Protein AF-A0A4V6KLM9-F1 (afdb_monomer_lite)

pLDDT: mean 87.57, std 12.88, range [32.41, 98.12]

Radius of gyration: 19.6 Å; chains: 1; bounding box: 59×42×53 Å

Secondary structure (DSSP, 8-state):
-----STT-SSTTTTT------SSSTHHHHGGGTS--TTS------SS-EEEEE-----SEEEEEEPTTS-EEEEE---BTTB------GGGGGHHHHTTSSSEEEEE-SSSSHHHHHHHSTTHHHHHHHHHHHT-SSTTSHHHHHHHHHHTS--SSS-HHHHHHHHHHHHHHHTSTTT-HHHHHHHHHHHHHH--TTPPPPHHHHHHHHHHTTPPPP---

Organism: Serratia fonticola (NCBI:txid47917)

Foldseek 3Di:
DPPPPPPQQPDCVSLVHDDDDPVDQVCVPVCCQADPFPVDDNDDHDVAAAEAEEEQAADQADDWDQDPVRDTDGHGDQFWPVDADRHDRPNVVRQVRQVVGPHYHYFYQDHHGQQLSQQLPAQSLLVLLVLCLVVQQDPPDPVSVVSPVSNPDRCRPPPGVVSSVSSVVSVVSCVDPRNHVVNSVVSSVVVCVVPVDPRDDDPRVVVRSCRNSVHDPPPPD

Structure (mmCIF, N/CA/C/O backbone):
data_AF-A0A4V6KLM9-F1
#
_entry.id   AF-A0A4V6KLM9-F1
#
loop_
_atom_site.group_PDB
_atom_site.id
_atom_site.type_symbol
_atom_site.label_atom_id
_atom_site.label_alt_id
_atom_site.label_comp_id
_atom_site.label_asym_id
_atom_site.label_entity_id
_atom_site.label_seq_id
_atom_site.pdbx_PDB_ins_code
_atom_site.Cartn_x
_atom_site.Cartn_y
_atom_site.Cartn_z
_atom_site.occupancy
_atom_site.B_iso_or_equiv
_atom_site.auth_seq_id
_atom_site.auth_comp_id
_atom_site.auth_asym_id
_atom_site.auth_atom_id
_atom_site.pdbx_PDB_model_num
ATOM 1 N N . MET A 1 1 ? -7.201 -15.513 1.894 1.00 34.00 1 MET A N 1
ATOM 2 C CA . MET A 1 1 ? -8.494 -15.348 1.194 1.00 34.00 1 MET A CA 1
ATOM 3 C C . MET A 1 1 ? -9.587 -15.205 2.235 1.00 34.00 1 MET A C 1
ATOM 5 O O . MET A 1 1 ? -9.727 -16.112 3.046 1.00 34.00 1 MET A O 1
ATOM 9 N N . LEU A 1 2 ? -10.335 -14.099 2.233 1.00 38.47 2 LEU A N 1
ATOM 10 C CA . LEU A 1 2 ? -11.632 -14.063 2.913 1.00 38.47 2 LEU A CA 1
ATOM 11 C C . LEU A 1 2 ? -12.527 -15.071 2.179 1.00 38.47 2 LEU A C 1
ATOM 13 O O . LEU A 1 2 ? -12.789 -14.903 0.990 1.00 38.47 2 LEU A O 1
ATOM 17 N N . GLN A 1 3 ? -12.880 -16.178 2.833 1.00 41.91 3 GLN A N 1
ATOM 18 C CA . GLN A 1 3 ? -13.841 -17.135 2.282 1.00 41.91 3 GLN A CA 1
ATOM 19 C C . GLN A 1 3 ? -15.163 -16.416 2.000 1.00 41.91 3 GLN A C 1
ATOM 21 O O . GLN A 1 3 ? -15.560 -15.556 2.782 1.00 41.91 3 GLN A O 1
ATOM 26 N N . ALA A 1 4 ? -15.840 -16.794 0.910 1.00 42.00 4 ALA A N 1
ATOM 27 C CA . ALA A 1 4 ? -17.175 -16.302 0.582 1.00 42.00 4 ALA A CA 1
ATOM 28 C C . ALA A 1 4 ? -18.114 -16.567 1.769 1.00 42.00 4 ALA A C 1
ATOM 30 O O . ALA A 1 4 ? -18.514 -17.707 2.025 1.00 42.00 4 ALA A O 1
ATOM 31 N N . CYS A 1 5 ? -18.427 -15.521 2.529 1.00 40.66 5 CYS A N 1
ATOM 32 C CA . CYS A 1 5 ? -19.122 -15.603 3.810 1.00 40.66 5 CYS A CA 1
ATOM 33 C C . CYS A 1 5 ? -20.644 -15.598 3.604 1.00 40.66 5 CYS A C 1
ATOM 35 O O . CYS A 1 5 ? -21.383 -14.956 4.343 1.00 40.66 5 CYS A O 1
ATOM 37 N N . GLY A 1 6 ? -21.145 -16.344 2.615 1.00 46.78 6 GLY A N 1
ATOM 38 C CA . GLY A 1 6 ? -22.566 -16.373 2.262 1.00 46.78 6 GLY A CA 1
ATOM 39 C C . GLY A 1 6 ? -23.081 -15.058 1.654 1.00 46.78 6 GLY A C 1
ATOM 40 O O . GLY A 1 6 ? -22.428 -14.022 1.692 1.00 46.78 6 GLY A O 1
ATOM 41 N N . LYS A 1 7 ? -24.289 -15.093 1.070 1.00 50.28 7 LYS A N 1
ATOM 42 C CA . LYS A 1 7 ? -24.882 -13.920 0.399 1.00 50.28 7 LYS A CA 1
ATOM 43 C C . LYS A 1 7 ? -24.956 -12.714 1.349 1.00 50.28 7 LYS A C 1
ATOM 45 O O . LYS A 1 7 ? -25.672 -12.784 2.347 1.00 50.28 7 LYS A O 1
ATOM 50 N N . GLY A 1 8 ? -24.295 -11.615 0.980 1.00 56.12 8 GLY A N 1
ATOM 51 C CA . GLY A 1 8 ? -24.349 -10.333 1.693 1.00 56.12 8 GLY A CA 1
ATOM 52 C C . GLY A 1 8 ? -23.297 -10.160 2.792 1.00 56.12 8 GLY A C 1
ATOM 53 O O . GLY A 1 8 ? -23.600 -9.535 3.806 1.00 56.12 8 GLY A O 1
ATOM 54 N N . ARG A 1 9 ? -22.105 -10.756 2.640 1.00 67.12 9 ARG A N 1
ATOM 55 C CA . ARG A 1 9 ? -20.919 -10.553 3.501 1.00 67.12 9 ARG A CA 1
ATOM 56 C C . ARG A 1 9 ? -19.605 -10.641 2.715 1.00 67.12 9 ARG A C 1
ATOM 58 O O . ARG A 1 9 ? -18.572 -11.012 3.265 1.00 67.12 9 ARG A O 1
ATOM 65 N N . ASP A 1 10 ? -19.643 -10.324 1.427 1.00 76.69 10 ASP A N 1
ATOM 66 C CA . ASP A 1 10 ? -18.495 -10.531 0.536 1.00 76.69 10 ASP A CA 1
ATOM 67 C C . ASP A 1 10 ? -17.810 -9.205 0.155 1.00 76.69 10 ASP A C 1
ATOM 69 O O . ASP A 1 10 ? -16.768 -9.203 -0.499 1.00 76.69 10 ASP A O 1
ATOM 73 N N . SER A 1 11 ? -18.373 -8.064 0.570 1.00 86.81 11 SER A N 1
ATOM 74 C CA . SER A 1 11 ? -17.899 -6.724 0.209 1.00 86.81 11 SER A CA 1
ATOM 75 C C . SER A 1 11 ? -17.973 -5.731 1.370 1.00 86.81 11 SER A C 1
ATOM 77 O O . SER A 1 11 ? -18.735 -5.921 2.312 1.00 86.81 11 SER A O 1
ATOM 79 N N . LEU A 1 12 ? -17.220 -4.627 1.293 1.00 91.38 12 LEU A N 1
ATOM 80 C CA . LEU A 1 12 ? -17.315 -3.538 2.279 1.00 91.38 12 LEU A CA 1
ATOM 81 C C . LEU A 1 12 ? -18.733 -2.945 2.356 1.00 91.38 12 LEU A C 1
ATOM 83 O O . LEU A 1 12 ? -19.189 -2.602 3.447 1.00 91.38 12 LEU A O 1
ATOM 87 N N . ASP A 1 13 ? -19.440 -2.889 1.225 1.00 90.56 13 ASP A N 1
ATOM 88 C CA . ASP A 1 13 ? -20.807 -2.366 1.133 1.00 90.56 13 ASP A CA 1
ATOM 89 C C . ASP A 1 13 ? -21.795 -3.212 1.944 1.00 90.56 13 ASP A C 1
ATOM 91 O O . ASP A 1 13 ? -22.645 -2.666 2.650 1.00 90.56 13 ASP A O 1
ATOM 95 N N . ASP A 1 14 ? -21.637 -4.539 1.921 1.00 89.94 14 ASP A N 1
ATOM 96 C CA . ASP A 1 14 ? -22.446 -5.462 2.723 1.00 89.94 14 ASP A CA 1
ATOM 97 C C . ASP A 1 14 ? -22.284 -5.223 4.234 1.00 89.94 14 ASP A C 1
ATOM 99 O O . ASP A 1 14 ? -23.225 -5.397 5.012 1.00 89.94 14 ASP A O 1
ATOM 103 N N . TYR A 1 15 ? -21.090 -4.792 4.652 1.00 90.44 15 TYR A N 1
ATOM 104 C CA . TYR A 1 15 ? -20.780 -4.434 6.037 1.00 90.44 15 TYR A CA 1
ATOM 105 C C . TYR A 1 15 ? -21.086 -2.966 6.369 1.00 90.44 15 TYR A C 1
ATOM 107 O O . TYR A 1 15 ? -20.891 -2.548 7.513 1.00 90.44 15 TYR A O 1
ATOM 115 N N . GLY A 1 16 ? -21.567 -2.172 5.405 1.00 92.19 16 GLY A N 1
ATOM 116 C CA . GLY A 1 16 ? -21.803 -0.739 5.585 1.00 92.19 16 GLY A CA 1
ATOM 117 C C . GLY A 1 16 ? -20.521 0.053 5.856 1.00 92.19 16 GLY A C 1
ATOM 118 O O . GLY A 1 16 ? -20.5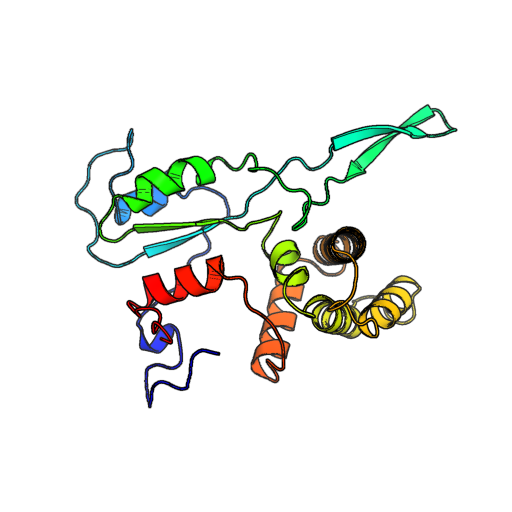55 1.062 6.562 1.00 92.19 16 GLY A O 1
ATOM 119 N N . VAL A 1 17 ? -19.383 -0.412 5.334 1.00 94.69 17 VAL A N 1
ATOM 120 C CA . VAL A 1 17 ? -18.072 0.218 5.512 1.00 94.69 17 VAL A CA 1
ATOM 121 C C . VAL A 1 17 ? -17.779 1.139 4.333 1.00 94.69 17 VAL A C 1
ATOM 123 O O . VAL A 1 17 ? -17.840 0.737 3.177 1.00 94.69 17 VAL A O 1
ATOM 126 N N . SER A 1 18 ? -17.415 2.386 4.627 1.00 95.06 18 SER A N 1
ATOM 127 C CA . SER A 1 18 ? -16.972 3.362 3.626 1.00 95.06 18 SER A CA 1
ATOM 128 C C . SER A 1 18 ? -15.475 3.622 3.744 1.00 95.06 18 SER A C 1
ATOM 130 O O . SER A 1 18 ? -14.946 3.755 4.847 1.00 95.06 18 SER A O 1
ATOM 132 N N . VAL A 1 19 ? -14.799 3.748 2.602 1.00 94.88 19 VAL A N 1
ATOM 133 C CA . VAL A 1 19 ? -13.386 4.141 2.536 1.00 94.88 19 VAL A CA 1
ATOM 134 C C . VAL A 1 19 ? -13.297 5.652 2.341 1.00 94.88 19 VAL A C 1
ATOM 136 O O . VAL A 1 19 ? -13.890 6.200 1.414 1.00 94.88 19 VAL A O 1
ATOM 139 N N . ILE A 1 20 ? -12.551 6.331 3.214 1.00 93.62 20 ILE A N 1
ATOM 140 C CA . ILE A 1 20 ? -12.382 7.788 3.184 1.00 93.62 20 ILE A CA 1
ATOM 141 C C . ILE A 1 20 ? -10.898 8.103 3.026 1.00 93.62 20 ILE A C 1
ATOM 143 O O . ILE A 1 20 ? -10.088 7.771 3.889 1.00 93.62 20 ILE A O 1
ATOM 147 N N . ASN A 1 21 ? -10.546 8.785 1.937 1.00 91.38 21 ASN A N 1
ATOM 148 C CA . ASN A 1 21 ? -9.209 9.338 1.765 1.00 91.38 21 ASN A CA 1
ATOM 149 C C . ASN A 1 21 ? -9.112 10.696 2.481 1.00 91.38 21 ASN A C 1
ATOM 151 O O . ASN A 1 21 ? -9.832 11.635 2.141 1.00 91.38 21 ASN A O 1
ATOM 155 N N . LEU A 1 22 ? -8.205 10.807 3.454 1.00 90.12 22 LEU A N 1
ATOM 156 C CA . LEU A 1 22 ? -7.974 12.033 4.227 1.00 90.12 22 LEU A CA 1
ATOM 157 C C . LEU A 1 22 ? -7.040 13.040 3.530 1.00 90.12 22 LEU A C 1
ATOM 159 O O . LEU A 1 22 ? -6.782 14.104 4.089 1.00 90.12 22 LEU A O 1
ATOM 163 N N . ASN A 1 23 ? -6.529 12.720 2.333 1.00 82.50 23 ASN A N 1
ATOM 164 C CA . ASN A 1 23 ? -5.579 13.539 1.571 1.00 82.50 23 ASN A CA 1
ATOM 165 C C . ASN A 1 23 ? -4.366 13.992 2.410 1.00 82.50 23 ASN A C 1
ATOM 167 O O . ASN A 1 23 ? -3.919 15.136 2.318 1.00 82.50 23 ASN A O 1
ATOM 171 N N . GLY A 1 24 ? -3.844 13.100 3.258 1.00 81.50 24 GLY A N 1
ATOM 172 C CA . GLY A 1 24 ? -2.694 13.366 4.118 1.00 81.50 24 GLY A CA 1
ATOM 173 C C . GLY A 1 24 ? -2.762 12.631 5.455 1.00 81.50 24 GLY A C 1
ATOM 174 O O . GLY A 1 24 ? -3.513 11.676 5.630 1.00 81.50 24 GLY A O 1
ATOM 175 N N . ILE A 1 25 ? -1.978 13.114 6.419 1.00 74.50 25 ILE A N 1
ATOM 176 C CA . ILE A 1 25 ? -1.745 12.466 7.722 1.00 74.50 25 ILE A CA 1
ATOM 177 C C . ILE A 1 25 ? -2.614 13.032 8.861 1.00 74.50 25 ILE A C 1
ATOM 179 O O . ILE A 1 25 ? -2.262 12.927 10.036 1.00 74.50 25 ILE A O 1
ATOM 183 N N . TYR A 1 26 ? -3.759 13.645 8.548 1.00 83.62 26 TYR A N 1
ATOM 184 C CA . TYR A 1 26 ? -4.618 14.343 9.521 1.00 83.62 26 TYR A CA 1
ATOM 185 C C . TYR A 1 26 ? -5.452 13.411 10.428 1.00 83.62 26 TYR A C 1
ATOM 187 O O . TYR A 1 26 ? -6.549 13.766 10.868 1.00 83.62 26 TYR A O 1
ATOM 195 N N . PHE A 1 27 ? -4.917 12.236 10.772 1.00 86.94 27 PHE A N 1
ATOM 196 C CA . PHE A 1 27 ? -5.556 11.258 11.658 1.00 86.94 27 PHE A CA 1
ATOM 197 C C . PHE A 1 27 ? -5.862 11.828 13.040 1.00 86.94 27 PHE A C 1
ATOM 199 O O . PHE A 1 27 ? -6.902 11.505 13.604 1.00 86.94 27 PHE A O 1
ATOM 206 N N . ASN A 1 28 ? -5.019 12.729 13.558 1.00 85.31 28 ASN A N 1
ATOM 207 C CA . ASN A 1 28 ? -5.244 13.348 14.865 1.00 85.31 28 ASN A CA 1
ATOM 208 C C . ASN A 1 28 ? -6.593 14.081 14.941 1.00 85.31 28 ASN A C 1
ATOM 210 O O . ASN A 1 28 ? -7.241 14.066 15.978 1.00 85.31 28 ASN A O 1
ATOM 214 N N . HIS A 1 29 ? -7.035 14.709 13.849 1.00 87.25 29 HIS A N 1
ATOM 215 C CA . HIS A 1 29 ? -8.294 15.454 13.833 1.00 87.25 29 HIS A CA 1
ATOM 216 C C . HIS A 1 29 ? -9.476 14.560 13.476 1.00 87.25 29 HIS A C 1
ATOM 218 O O . HIS A 1 29 ? -10.508 14.614 14.137 1.00 87.25 29 HIS A O 1
ATOM 224 N N . PHE A 1 30 ? -9.327 13.715 12.455 1.00 90.12 30 PHE A N 1
ATOM 225 C CA . PHE A 1 30 ? -10.426 12.873 11.992 1.00 90.12 30 PHE A CA 1
ATOM 226 C C . PHE A 1 30 ? -10.807 11.799 13.019 1.00 90.12 30 PHE A C 1
ATOM 228 O O . PHE A 1 30 ? -11.987 11.583 13.292 1.00 90.12 30 PHE A O 1
ATOM 235 N N . MET A 1 31 ? -9.814 11.169 13.654 1.00 90.00 31 MET A N 1
ATOM 236 C CA . MET A 1 31 ? -10.060 10.081 14.603 1.00 90.00 31 MET A CA 1
ATOM 237 C C . MET A 1 31 ? -10.713 10.562 15.904 1.00 90.00 31 MET A C 1
ATOM 239 O O . MET A 1 31 ? -11.325 9.743 16.585 1.00 90.00 31 MET A O 1
ATOM 243 N N . GLN A 1 32 ? -10.687 11.870 16.210 1.00 89.25 32 GLN A N 1
ATOM 244 C CA . GLN A 1 32 ? -11.398 12.445 17.365 1.00 89.25 32 GLN A CA 1
ATOM 245 C C . GLN A 1 32 ? -12.914 12.209 17.320 1.00 89.25 32 GLN A C 1
ATOM 247 O O . GLN A 1 32 ? -13.573 12.138 18.357 1.00 89.25 32 GLN A O 1
ATOM 252 N N . LEU A 1 33 ? -13.470 12.009 16.121 1.00 89.06 33 LEU A N 1
ATOM 253 C CA . LEU A 1 33 ? -14.873 11.637 15.958 1.00 89.06 33 LEU A CA 1
ATOM 254 C C . LEU A 1 33 ? -15.178 10.251 16.539 1.00 89.06 33 LEU A C 1
ATOM 256 O O . LEU A 1 33 ? -16.292 10.031 16.993 1.00 89.06 33 LEU A O 1
ATOM 260 N N . PHE A 1 34 ? -14.209 9.333 16.562 1.00 90.62 34 PHE A N 1
ATOM 261 C CA . PHE A 1 34 ? -14.399 7.922 16.931 1.00 90.62 34 PHE A CA 1
ATOM 262 C C . PHE A 1 34 ? -13.671 7.525 18.220 1.00 90.62 34 PHE A C 1
ATOM 264 O O . PHE A 1 34 ? -13.983 6.496 18.820 1.00 90.62 34 PHE A O 1
ATOM 271 N N . CYS A 1 35 ? -12.707 8.328 18.665 1.00 87.62 35 CYS A N 1
ATOM 272 C CA . CYS A 1 35 ? -11.955 8.097 19.891 1.00 87.62 35 CYS A CA 1
ATOM 273 C C . CYS A 1 35 ? -11.386 9.395 20.461 1.00 87.62 35 CYS A C 1
ATOM 275 O O . CYS A 1 35 ? -11.059 10.313 19.721 1.00 87.62 35 CYS A O 1
ATOM 277 N N . ASN A 1 36 ? -11.196 9.462 21.774 1.00 83.94 36 ASN A N 1
ATOM 278 C CA . ASN A 1 36 ? -10.490 10.584 22.380 1.00 83.94 36 ASN A CA 1
ATOM 279 C C . ASN A 1 36 ? -8.978 10.344 22.309 1.00 83.94 36 ASN A C 1
ATOM 281 O O . ASN A 1 36 ? -8.458 9.434 22.951 1.00 83.94 36 ASN A O 1
ATOM 285 N N . VAL A 1 37 ? -8.277 11.164 21.529 1.00 77.69 37 VAL A N 1
ATOM 286 C CA . VAL A 1 37 ? -6.812 11.137 21.435 1.00 77.69 37 VAL A CA 1
ATOM 287 C C . VAL A 1 37 ? -6.219 11.968 22.577 1.00 77.69 37 VAL A C 1
ATOM 289 O O . VAL A 1 37 ? -6.719 13.053 22.888 1.00 77.69 37 VAL A O 1
ATOM 292 N N . GLU A 1 38 ? -5.164 11.468 23.224 1.00 69.00 38 GLU A N 1
ATOM 293 C CA . GLU A 1 38 ? -4.483 12.177 24.313 1.00 69.00 38 GLU A CA 1
ATOM 294 C C . GLU A 1 38 ? -3.936 13.536 23.833 1.00 69.00 38 GLU A C 1
ATOM 296 O O . GLU A 1 38 ? -3.326 13.639 22.769 1.00 69.00 38 GLU A O 1
ATOM 301 N N . GLY A 1 39 ? -4.205 14.604 24.593 1.00 65.56 39 GLY A N 1
ATOM 302 C CA . GLY A 1 39 ? -3.901 15.987 24.193 1.00 65.56 39 GLY A CA 1
ATOM 303 C C . GLY A 1 39 ? -4.924 16.634 23.242 1.00 65.56 39 GLY A C 1
ATOM 304 O O . GLY A 1 39 ? -4.787 17.814 22.923 1.00 65.56 39 GLY A O 1
ATOM 305 N N . GLY A 1 40 ? -5.954 15.896 22.811 1.00 64.88 40 GLY A N 1
ATOM 306 C CA . GLY A 1 40 ? -7.091 16.397 22.032 1.00 64.88 40 GLY A CA 1
ATOM 307 C C . GLY A 1 40 ? -8.278 16.857 22.888 1.00 64.88 40 GLY A C 1
ATOM 308 O O . GLY A 1 40 ? -8.300 16.695 24.112 1.00 64.88 40 GLY A O 1
ATOM 309 N N . GLN A 1 41 ? -9.296 17.433 22.237 1.00 67.25 41 GLN A N 1
ATOM 310 C CA . GLN A 1 41 ? -10.554 17.780 22.904 1.00 67.25 41 GLN A CA 1
ATOM 311 C C . GLN A 1 41 ? -11.325 16.497 23.237 1.00 67.25 41 GLN A C 1
ATOM 313 O O . GLN A 1 41 ? -11.573 15.672 22.363 1.00 67.25 41 GLN A O 1
ATOM 318 N N . GLN A 1 42 ? -11.702 16.328 24.505 1.00 72.81 42 GLN A N 1
ATOM 319 C CA . GLN A 1 42 ? -12.535 15.204 24.931 1.00 72.81 42 GLN A CA 1
ATOM 320 C C . GLN A 1 42 ? -13.959 15.420 24.413 1.00 72.81 42 GLN A C 1
ATOM 322 O O . GLN A 1 42 ? -14.590 16.429 24.732 1.00 72.81 42 GLN A O 1
ATOM 327 N N . GLY A 1 43 ? -14.449 14.482 23.605 1.00 75.50 43 GLY A N 1
ATOM 328 C CA . GLY A 1 43 ? -15.755 14.563 22.964 1.00 75.50 43 GLY A CA 1
ATOM 329 C C . GLY A 1 43 ? -16.611 13.326 23.207 1.00 75.50 43 GLY A C 1
ATOM 330 O O . GLY A 1 43 ? -16.149 12.299 23.705 1.00 75.50 43 GLY A O 1
ATOM 331 N N . THR A 1 44 ? -17.888 13.428 22.832 1.00 82.38 44 THR A N 1
ATOM 332 C CA . THR A 1 44 ? -18.723 12.236 22.643 1.00 82.38 44 THR A CA 1
ATOM 333 C C . THR A 1 44 ? -18.311 11.595 21.326 1.00 82.38 44 THR A C 1
ATOM 335 O O . THR A 1 44 ? -18.456 12.217 20.275 1.00 82.38 44 THR A O 1
ATOM 338 N N . ASN A 1 45 ? -17.771 10.380 21.381 1.00 87.88 45 ASN A N 1
ATOM 339 C CA . ASN A 1 45 ? -17.339 9.672 20.183 1.00 87.88 45 ASN A CA 1
ATOM 340 C C . ASN A 1 45 ? -18.522 8.958 19.513 1.00 87.88 45 ASN A C 1
ATOM 342 O O . ASN A 1 45 ? -19.425 8.451 20.181 1.00 87.88 45 ASN A O 1
ATOM 346 N N . ILE A 1 46 ? -18.496 8.896 18.186 1.00 89.12 46 ILE A N 1
ATOM 347 C CA . ILE A 1 46 ? -19.408 8.095 17.378 1.00 89.12 46 ILE A CA 1
ATOM 348 C C . ILE A 1 46 ? -19.105 6.618 17.674 1.00 89.12 46 ILE A C 1
ATOM 350 O O . ILE A 1 46 ? -17.968 6.186 17.469 1.00 89.12 46 ILE A O 1
ATOM 354 N N . PRO A 1 47 ? -20.090 5.819 18.123 1.00 89.94 47 PRO A N 1
ATOM 355 C CA . PRO A 1 47 ? -19.873 4.433 18.532 1.00 89.94 47 PRO A CA 1
ATOM 356 C C . PRO A 1 47 ? -19.816 3.473 17.329 1.00 89.94 47 PRO A C 1
ATOM 358 O O . PRO A 1 47 ? -20.476 2.436 17.304 1.00 89.94 47 PRO A O 1
ATOM 361 N N . VAL A 1 48 ? -19.051 3.836 16.299 1.00 91.88 48 VAL A N 1
ATOM 362 C CA . VAL A 1 48 ? -18.881 3.083 15.050 1.00 91.88 48 VAL A CA 1
ATOM 363 C C . VAL A 1 48 ? -17.401 2.797 14.856 1.00 91.88 48 VAL A C 1
ATOM 365 O O . VAL A 1 48 ? -16.562 3.664 15.093 1.00 91.88 48 VAL A O 1
ATOM 368 N N . ARG A 1 49 ? -17.070 1.572 14.438 1.00 94.38 49 ARG A N 1
ATOM 369 C CA . ARG A 1 49 ? -15.677 1.177 14.229 1.00 94.38 49 ARG A CA 1
ATOM 370 C C . ARG A 1 49 ? -15.049 1.974 13.093 1.00 94.38 49 ARG A C 1
ATOM 372 O O . ARG A 1 49 ? -15.617 2.074 12.013 1.00 94.38 49 ARG A O 1
ATOM 379 N N . CYS A 1 50 ? -13.852 2.486 13.344 1.00 95.31 50 CYS A N 1
ATOM 380 C CA . CYS A 1 50 ? -13.045 3.200 12.369 1.00 95.31 50 CYS A CA 1
ATOM 381 C C . CYS A 1 50 ? -11.622 2.642 12.403 1.00 95.31 50 CYS A C 1
ATOM 383 O O . CYS A 1 50 ? -10.966 2.675 13.446 1.00 95.31 50 CYS A O 1
ATOM 385 N N . ALA A 1 51 ? -11.154 2.127 11.267 1.00 95.81 51 ALA A N 1
ATOM 386 C CA . ALA A 1 51 ? -9.756 1.779 11.057 1.00 95.81 51 ALA A CA 1
ATOM 387 C C . ALA A 1 51 ? -9.090 2.860 10.197 1.00 95.81 51 ALA A C 1
ATOM 389 O O . ALA A 1 51 ? -9.613 3.230 9.149 1.00 95.81 51 ALA A O 1
ATOM 390 N N . GLY A 1 52 ? -7.941 3.364 10.638 1.00 95.44 52 GLY A N 1
ATOM 391 C CA . GLY A 1 52 ? -7.045 4.178 9.827 1.00 95.44 52 GLY A CA 1
ATOM 392 C C . GLY A 1 52 ? -5.920 3.324 9.251 1.00 95.44 52 GLY A C 1
ATOM 393 O O . GLY A 1 52 ? -5.438 2.414 9.923 1.00 95.44 52 GLY A O 1
ATOM 394 N N . LEU A 1 53 ? -5.484 3.653 8.038 1.00 95.56 53 LEU A N 1
ATOM 395 C CA . LEU A 1 53 ? -4.306 3.085 7.386 1.00 95.56 53 LEU A CA 1
ATOM 396 C C . LEU A 1 53 ? -3.329 4.213 7.076 1.00 95.56 53 LEU A C 1
ATOM 398 O O . LEU A 1 53 ? -3.726 5.232 6.514 1.00 95.56 53 LEU A O 1
ATOM 402 N N . THR A 1 54 ? -2.064 4.047 7.442 1.00 94.06 54 THR A N 1
ATOM 403 C CA . THR A 1 54 ? -1.023 5.042 7.182 1.00 94.06 54 THR A CA 1
ATOM 404 C C . THR A 1 54 ? 0.289 4.380 6.777 1.00 94.06 54 THR A C 1
ATOM 406 O O . THR A 1 54 ? 0.484 3.189 7.000 1.00 94.06 54 THR A O 1
ATOM 409 N N . ASP A 1 55 ? 1.185 5.138 6.161 1.00 92.75 55 ASP A N 1
ATOM 410 C CA . ASP A 1 55 ? 2.494 4.647 5.738 1.00 92.75 55 ASP A CA 1
ATOM 411 C C . ASP A 1 55 ? 3.506 4.700 6.896 1.00 92.75 55 ASP A C 1
ATOM 413 O O . ASP A 1 55 ? 3.339 5.472 7.846 1.00 92.75 55 ASP A O 1
ATOM 417 N N . ASN A 1 56 ? 4.580 3.908 6.824 1.00 90.56 56 ASN A N 1
ATOM 418 C CA . ASN A 1 56 ? 5.695 4.034 7.770 1.00 90.56 56 ASN A CA 1
ATOM 419 C C . ASN A 1 56 ? 6.467 5.344 7.512 1.00 90.56 56 ASN A C 1
ATOM 421 O O . ASN A 1 56 ? 6.854 6.043 8.445 1.00 90.56 56 ASN A O 1
ATOM 425 N N . ASP A 1 57 ? 6.666 5.694 6.235 1.00 87.31 57 ASP A N 1
ATOM 426 C CA . ASP A 1 57 ? 7.483 6.823 5.766 1.00 87.31 57 ASP A CA 1
ATOM 427 C C . ASP A 1 57 ? 8.833 6.960 6.500 1.00 87.31 57 ASP A C 1
ATOM 429 O O . ASP A 1 57 ? 9.099 7.942 7.213 1.00 87.31 57 ASP A O 1
ATOM 433 N N . PRO A 1 58 ? 9.747 5.989 6.331 1.00 88.38 58 PRO A N 1
ATOM 434 C CA . PRO A 1 58 ? 11.114 6.146 6.794 1.00 88.38 58 PRO A CA 1
ATOM 435 C C . PRO A 1 58 ? 11.867 7.192 5.951 1.00 88.38 58 PRO A C 1
ATOM 437 O O . PRO A 1 58 ? 11.394 7.606 4.885 1.00 88.38 58 PRO A O 1
ATOM 440 N N . PRO A 1 59 ? 13.077 7.608 6.375 1.00 85.56 59 PRO A N 1
ATOM 441 C CA . PRO A 1 59 ? 13.921 8.513 5.600 1.00 85.56 59 PRO A CA 1
ATOM 442 C C . PRO A 1 59 ? 14.038 8.105 4.125 1.00 85.56 59 PRO A C 1
ATOM 444 O O . PRO A 1 59 ? 14.107 6.924 3.786 1.00 85.56 59 PRO A O 1
ATOM 447 N N . LYS A 1 60 ? 14.082 9.089 3.218 1.00 84.81 60 LYS A N 1
ATOM 448 C CA . LYS A 1 60 ? 14.217 8.816 1.776 1.00 84.81 60 LYS A CA 1
ATOM 449 C C . LYS A 1 60 ? 15.588 8.233 1.417 1.00 84.81 60 LYS A C 1
ATOM 451 O O . LYS A 1 60 ? 15.681 7.453 0.473 1.00 84.81 60 LYS A O 1
ATOM 456 N N . ALA A 1 61 ? 16.623 8.597 2.169 1.00 84.31 61 ALA A N 1
ATOM 457 C CA . ALA A 1 61 ? 18.004 8.196 1.945 1.00 84.31 61 ALA A CA 1
ATOM 458 C C . ALA A 1 61 ? 18.735 7.980 3.274 1.00 84.31 61 ALA A C 1
ATOM 460 O O . ALA A 1 61 ? 18.388 8.616 4.270 1.00 84.31 61 ALA A O 1
ATOM 461 N N . ILE A 1 62 ? 19.741 7.104 3.261 1.00 79.62 62 ILE A N 1
ATOM 462 C CA . ILE A 1 62 ? 20.600 6.806 4.421 1.00 79.62 62 ILE A CA 1
ATOM 463 C C . ILE A 1 62 ? 21.914 7.583 4.396 1.00 79.62 62 ILE A C 1
ATOM 465 O O . ILE A 1 62 ? 22.394 7.992 5.446 1.00 79.62 62 ILE A O 1
ATOM 469 N N . GLU A 1 63 ? 22.468 7.843 3.210 1.00 78.38 63 GLU A N 1
ATOM 470 C CA . GLU A 1 63 ? 23.762 8.509 3.045 1.00 78.38 63 GLU A CA 1
ATOM 471 C C . GLU A 1 63 ? 23.802 9.329 1.751 1.00 78.38 63 GLU A C 1
ATOM 473 O O . GLU A 1 63 ? 23.006 9.118 0.830 1.00 78.38 63 GLU A O 1
ATOM 478 N N . LYS A 1 64 ? 24.752 10.265 1.669 1.00 77.94 64 LYS A N 1
ATOM 479 C CA . LYS A 1 64 ? 25.118 10.948 0.428 1.00 77.94 64 LYS A CA 1
ATOM 480 C C . LYS A 1 64 ? 26.533 10.536 0.049 1.00 77.94 64 LYS A C 1
ATOM 482 O O . LYS A 1 64 ? 27.471 10.830 0.783 1.00 77.94 64 LYS A O 1
ATOM 487 N N . ILE A 1 65 ? 26.675 9.885 -1.095 1.00 78.06 65 ILE A N 1
ATOM 488 C CA . ILE A 1 65 ? 27.977 9.563 -1.676 1.00 78.06 65 ILE A CA 1
ATOM 489 C C . ILE A 1 65 ? 28.350 10.645 -2.685 1.00 78.06 65 ILE A C 1
ATOM 491 O O . ILE A 1 65 ? 27.484 11.169 -3.380 1.00 78.06 65 ILE A O 1
ATOM 495 N N . VAL A 1 66 ? 29.627 11.003 -2.761 1.00 75.75 66 VAL A N 1
ATOM 496 C CA . VAL A 1 66 ? 30.136 11.892 -3.810 1.00 75.75 66 VAL A CA 1
ATOM 497 C C . VAL A 1 66 ? 30.574 11.006 -4.970 1.00 75.75 66 VAL A C 1
ATOM 499 O O . VAL A 1 66 ? 31.380 10.099 -4.769 1.00 75.75 66 VAL A O 1
ATOM 502 N N . ASP A 1 67 ? 30.002 11.212 -6.155 1.00 74.06 67 ASP A N 1
ATOM 503 C CA . ASP A 1 67 ? 30.419 10.477 -7.347 1.00 74.06 67 ASP A CA 1
ATOM 504 C C . ASP A 1 67 ? 31.819 10.907 -7.823 1.00 74.06 67 ASP A C 1
ATOM 506 O O . ASP A 1 67 ? 32.399 11.881 -7.339 1.00 74.06 67 ASP A O 1
ATOM 510 N N . GLU A 1 68 ? 32.377 10.178 -8.791 1.00 73.06 68 GLU A N 1
ATOM 511 C CA . GLU A 1 68 ? 33.709 10.446 -9.359 1.00 73.06 68 GLU A CA 1
ATOM 512 C C . GLU A 1 68 ? 33.845 11.860 -9.965 1.00 73.06 68 GLU A C 1
ATOM 514 O O . GLU A 1 68 ? 34.955 12.325 -10.218 1.00 73.06 68 GLU A O 1
ATOM 519 N N . VAL A 1 69 ? 32.724 12.563 -10.171 1.00 76.38 69 VAL A N 1
ATOM 520 C CA . VAL A 1 69 ? 32.629 13.905 -10.760 1.00 76.38 69 VAL A CA 1
ATOM 521 C C . VAL A 1 69 ? 32.351 14.976 -9.687 1.00 76.38 69 VAL A C 1
ATOM 523 O O . VAL A 1 69 ? 32.163 16.151 -10.004 1.00 76.38 69 VAL A O 1
ATOM 526 N N . GLY A 1 70 ? 32.352 14.609 -8.401 1.00 73.25 70 GLY A N 1
ATOM 527 C CA . GLY A 1 70 ? 32.145 15.541 -7.293 1.00 73.25 70 GLY A CA 1
ATOM 528 C C . GLY A 1 70 ? 30.675 15.849 -6.983 1.00 73.25 70 GLY A C 1
ATOM 529 O O . GLY A 1 70 ? 30.402 16.776 -6.220 1.00 73.25 70 GLY A O 1
ATOM 530 N N . LYS A 1 71 ? 29.714 15.113 -7.553 1.00 77.56 71 LYS A N 1
ATOM 531 C CA . LYS A 1 71 ? 28.279 15.332 -7.334 1.00 77.56 71 LYS A CA 1
ATOM 532 C C . LYS A 1 71 ? 27.754 14.429 -6.221 1.00 77.56 71 LYS A C 1
ATOM 534 O O . LYS A 1 71 ? 27.946 13.216 -6.228 1.00 77.56 71 LYS A O 1
ATOM 539 N N . GLU A 1 72 ? 27.036 15.023 -5.271 1.00 78.62 72 GLU A N 1
ATOM 540 C CA . GLU A 1 72 ? 26.352 14.274 -4.215 1.00 78.62 72 GLU A CA 1
ATOM 541 C C . GLU A 1 72 ? 25.186 13.456 -4.795 1.00 78.62 72 GLU A C 1
ATOM 543 O O . GLU A 1 72 ? 24.243 14.005 -5.372 1.00 78.62 72 GLU A O 1
ATOM 548 N N . LYS A 1 73 ? 25.218 12.138 -4.596 1.00 79.69 73 LYS A N 1
ATOM 549 C CA . LYS A 1 73 ? 24.130 11.207 -4.886 1.00 79.69 73 LYS A CA 1
ATOM 550 C C . LYS A 1 73 ? 23.630 10.601 -3.579 1.00 79.69 73 LYS A C 1
ATOM 552 O O . LYS A 1 73 ? 24.387 10.005 -2.820 1.00 79.69 73 LYS A O 1
ATOM 557 N N . ALA A 1 74 ? 22.340 10.761 -3.314 1.00 83.31 74 ALA A N 1
ATOM 558 C CA . ALA A 1 74 ? 21.702 10.144 -2.161 1.00 83.31 74 ALA A CA 1
ATOM 559 C C . ALA A 1 74 ? 21.519 8.637 -2.406 1.00 83.31 74 ALA A C 1
ATOM 561 O O . ALA A 1 74 ? 20.986 8.241 -3.445 1.00 83.31 74 ALA A O 1
ATOM 562 N N . VAL A 1 75 ? 21.948 7.809 -1.454 1.00 85.12 75 VAL A N 1
ATOM 563 C CA . VAL A 1 75 ? 21.686 6.366 -1.456 1.00 85.12 75 VAL A CA 1
ATOM 564 C C . VAL A 1 75 ? 20.263 6.154 -0.939 1.00 85.12 75 VAL A C 1
ATOM 566 O O . VAL A 1 75 ? 19.994 6.510 0.215 1.00 85.12 75 VAL A O 1
ATOM 569 N N . PRO A 1 76 ? 19.332 5.638 -1.765 1.00 88.38 76 PRO A N 1
ATOM 570 C CA . PRO A 1 76 ? 17.947 5.469 -1.351 1.00 88.38 76 PRO A CA 1
ATOM 571 C C . PRO A 1 76 ? 17.862 4.486 -0.183 1.00 88.38 76 PRO A C 1
ATOM 573 O O . PRO A 1 76 ? 18.558 3.475 -0.152 1.00 88.38 76 PRO A O 1
ATOM 576 N N . TYR A 1 77 ? 16.995 4.783 0.783 1.00 90.56 77 TYR A N 1
ATOM 577 C CA . TYR A 1 77 ? 16.727 3.849 1.870 1.00 90.56 77 TYR A CA 1
ATOM 578 C C . TYR A 1 77 ? 15.674 2.831 1.439 1.00 90.56 77 TYR A C 1
ATOM 580 O O . TYR A 1 77 ? 14.518 3.203 1.180 1.00 90.56 77 TYR A O 1
ATOM 588 N N . LEU A 1 78 ? 16.096 1.567 1.378 1.00 93.56 78 LEU A N 1
ATOM 589 C CA . LEU A 1 78 ? 15.320 0.428 0.895 1.00 93.56 78 LEU A CA 1
ATOM 590 C C . LEU A 1 78 ? 15.021 -0.532 2.061 1.00 93.56 78 LEU A C 1
ATOM 592 O O . LEU A 1 78 ? 15.740 -1.515 2.260 1.00 93.56 78 LEU A O 1
ATOM 596 N N . PRO A 1 79 ? 14.013 -0.221 2.897 1.00 93.56 79 PRO A N 1
ATOM 597 C CA . PRO A 1 79 ? 13.635 -1.082 4.009 1.00 93.56 79 PRO A CA 1
ATOM 598 C C . PRO A 1 79 ? 13.146 -2.440 3.495 1.00 93.56 79 PRO A C 1
ATOM 600 O O . PRO A 1 79 ? 12.491 -2.524 2.456 1.00 93.56 79 PRO A O 1
ATOM 603 N N . HIS A 1 80 ? 13.483 -3.497 4.221 1.00 93.69 80 HIS A N 1
ATOM 604 C CA . HIS A 1 80 ? 13.136 -4.883 3.901 1.00 93.69 80 HIS A CA 1
ATOM 605 C C . HIS A 1 80 ? 13.164 -5.728 5.177 1.00 93.69 80 HIS A C 1
ATOM 607 O O . HIS A 1 80 ? 13.535 -5.227 6.238 1.00 93.69 80 HIS A O 1
ATOM 613 N N . ALA A 1 81 ? 12.757 -6.999 5.105 1.00 90.31 81 ALA A N 1
ATOM 614 C CA . ALA A 1 81 ? 12.597 -7.846 6.291 1.00 90.31 81 ALA A CA 1
ATOM 615 C C . ALA A 1 81 ? 13.865 -7.966 7.161 1.00 90.31 81 ALA A C 1
ATOM 617 O O . ALA A 1 81 ? 13.738 -8.000 8.382 1.00 90.31 81 ALA A O 1
ATOM 618 N N . ASP A 1 82 ? 15.056 -7.941 6.556 1.00 89.75 82 ASP A N 1
ATOM 619 C CA . ASP A 1 82 ? 16.340 -8.047 7.270 1.00 89.75 82 ASP A CA 1
ATOM 620 C C . ASP A 1 82 ? 16.882 -6.696 7.772 1.00 89.75 82 ASP A C 1
ATOM 622 O O . ASP A 1 82 ? 17.855 -6.647 8.523 1.00 89.75 82 ASP A O 1
ATOM 626 N N . GLY A 1 83 ? 16.266 -5.583 7.366 1.00 86.31 83 GLY A N 1
ATOM 627 C CA . GLY A 1 83 ? 16.755 -4.244 7.671 1.00 86.31 83 GLY A CA 1
ATOM 628 C C . GLY A 1 83 ? 15.693 -3.180 7.440 1.00 86.31 83 GLY A C 1
ATOM 629 O O . GLY A 1 83 ? 15.579 -2.623 6.347 1.00 86.31 83 GLY A O 1
ATOM 630 N N . PHE A 1 84 ? 14.940 -2.857 8.488 1.00 87.19 84 PHE A N 1
ATOM 631 C CA . PHE A 1 84 ? 13.981 -1.757 8.502 1.00 87.19 84 PHE A CA 1
ATOM 632 C C . PHE A 1 84 ? 14.012 -1.031 9.851 1.00 87.19 84 PHE A C 1
ATOM 634 O O . PHE A 1 84 ? 14.514 -1.555 10.845 1.00 87.19 84 PHE A O 1
ATOM 641 N N . GLN A 1 85 ? 13.499 0.194 9.871 1.00 83.19 85 GLN A N 1
ATOM 642 C CA . GLN A 1 85 ? 13.374 1.013 11.072 1.00 83.19 85 GLN A CA 1
ATOM 643 C C . GLN A 1 85 ? 11.996 1.668 11.110 1.00 83.19 85 GLN A C 1
ATOM 645 O O . GLN A 1 85 ? 11.343 1.823 10.071 1.00 83.19 85 GLN A O 1
ATOM 650 N N . GLU A 1 86 ? 11.578 2.072 12.306 1.00 80.81 86 GLU A N 1
ATOM 651 C CA . GLU A 1 86 ? 10.385 2.894 12.476 1.00 80.81 86 GLU A CA 1
ATOM 652 C C . GLU A 1 86 ? 10.562 4.213 11.717 1.00 80.81 86 GLU A C 1
ATOM 654 O O . GLU A 1 86 ? 11.629 4.837 11.744 1.00 80.81 86 GLU A O 1
ATOM 659 N N . GLY A 1 87 ? 9.540 4.592 10.957 1.00 83.69 87 GLY A N 1
ATOM 660 C CA . GLY A 1 87 ? 9.597 5.781 10.134 1.00 83.69 87 GLY A CA 1
ATOM 661 C C . GLY A 1 87 ? 9.280 7.058 10.902 1.00 83.69 87 GLY A C 1
ATOM 662 O O . GLY A 1 87 ? 9.090 7.077 12.116 1.00 83.69 87 GLY A O 1
ATOM 663 N N . ASN A 1 88 ? 9.258 8.173 10.174 1.00 83.38 88 ASN A N 1
ATOM 664 C CA . ASN A 1 88 ? 9.098 9.501 10.768 1.00 83.38 88 ASN A CA 1
ATOM 665 C C . ASN A 1 88 ? 7.669 10.040 10.646 1.00 83.38 88 ASN A C 1
ATOM 667 O O . ASN A 1 88 ? 7.438 11.215 10.946 1.00 83.38 88 ASN A O 1
ATOM 671 N N . ASN A 1 89 ? 6.713 9.219 10.198 1.00 86.25 89 ASN A N 1
ATOM 672 C CA . ASN A 1 89 ? 5.327 9.636 10.059 1.00 86.25 89 ASN A CA 1
ATOM 673 C C . ASN A 1 89 ? 4.732 9.996 11.439 1.00 86.25 89 ASN A C 1
ATOM 675 O O . ASN A 1 89 ? 4.642 9.138 12.322 1.00 86.25 89 ASN A O 1
ATOM 679 N N . PRO A 1 90 ? 4.271 11.246 11.650 1.00 87.31 90 PRO A N 1
ATOM 680 C CA . PRO A 1 90 ? 3.654 11.661 12.909 1.00 87.31 90 PRO A CA 1
ATOM 681 C C . PRO A 1 90 ? 2.459 10.799 13.337 1.00 87.31 90 PRO A C 1
ATOM 683 O O . PRO A 1 90 ? 2.187 10.701 14.534 1.00 87.31 90 PRO A O 1
ATOM 686 N N . ALA A 1 91 ? 1.760 10.168 12.386 1.00 89.31 91 ALA A N 1
ATOM 687 C CA . ALA A 1 91 ? 0.628 9.290 12.661 1.00 89.31 91 ALA A CA 1
ATOM 688 C C . ALA A 1 91 ? 1.029 8.014 13.424 1.00 89.31 91 ALA A C 1
ATOM 690 O O . ALA A 1 91 ? 0.208 7.493 14.175 1.00 89.31 91 ALA A O 1
ATOM 691 N N . LEU A 1 92 ? 2.286 7.557 13.329 1.00 91.06 92 LEU A N 1
ATOM 692 C CA . LEU A 1 92 ? 2.763 6.372 14.059 1.00 91.06 92 LEU A CA 1
ATOM 693 C C . LEU A 1 92 ? 2.626 6.544 15.576 1.00 91.06 92 LEU A C 1
ATOM 695 O O . LEU A 1 92 ? 2.199 5.632 16.281 1.00 91.06 92 LEU A O 1
ATOM 699 N N . ARG A 1 93 ? 2.852 7.765 16.076 1.00 91.31 93 ARG A N 1
ATOM 700 C CA . ARG A 1 93 ? 2.687 8.100 17.502 1.00 91.31 93 ARG A CA 1
ATOM 701 C C . ARG A 1 93 ? 1.243 7.965 17.985 1.00 91.31 93 ARG A C 1
ATOM 703 O O . ARG A 1 93 ? 1.013 7.827 19.182 1.00 91.31 93 ARG A O 1
ATOM 710 N N . LEU A 1 94 ? 0.271 8.020 17.073 1.00 91.25 94 LEU A N 1
ATOM 711 C CA . LEU A 1 94 ? -1.150 7.913 17.395 1.00 91.25 94 LEU A CA 1
ATOM 712 C C . LEU A 1 94 ? -1.616 6.460 17.518 1.00 91.25 94 LEU A C 1
ATOM 714 O O . LEU A 1 94 ? -2.648 6.231 18.139 1.00 91.25 94 LEU A O 1
ATOM 718 N N . ILE A 1 95 ? -0.880 5.486 16.972 1.00 93.38 95 ILE A N 1
ATOM 719 C CA . ILE A 1 95 ? -1.243 4.060 17.009 1.00 93.38 95 ILE A CA 1
ATOM 720 C C . ILE A 1 95 ? -1.520 3.575 18.442 1.00 93.38 95 ILE A C 1
ATOM 722 O O . ILE A 1 95 ? -2.646 3.135 18.700 1.00 93.38 95 ILE A O 1
ATOM 726 N N . PRO A 1 96 ? -0.579 3.696 19.405 1.00 92.62 96 PRO A N 1
ATOM 727 C CA . PRO A 1 96 ? -0.819 3.222 20.768 1.00 92.62 96 PRO A CA 1
ATOM 728 C C . PRO A 1 96 ? -1.908 4.016 21.500 1.00 92.62 96 PRO A C 1
ATOM 730 O O . PRO A 1 96 ? -2.549 3.477 22.399 1.00 92.62 96 PRO A O 1
ATOM 733 N N . LEU A 1 97 ? -2.140 5.278 21.125 1.00 90.75 97 LEU A N 1
ATOM 734 C CA . LEU A 1 97 ? -3.174 6.121 21.732 1.00 90.75 97 LEU A CA 1
ATOM 735 C C . LEU A 1 97 ? -4.569 5.704 21.255 1.00 90.75 97 LEU A C 1
ATOM 737 O O . LEU A 1 97 ? -5.465 5.454 22.056 1.00 90.75 97 LEU A O 1
ATOM 741 N N . ILE A 1 98 ? -4.743 5.567 19.941 1.00 92.12 98 ILE A N 1
ATOM 742 C CA . ILE A 1 98 ? -6.011 5.177 19.318 1.00 92.12 98 ILE A CA 1
ATOM 743 C C . ILE A 1 98 ? -6.385 3.740 19.709 1.00 92.12 98 ILE A C 1
ATOM 745 O O . ILE A 1 98 ? -7.565 3.453 19.922 1.00 92.12 98 ILE A O 1
ATOM 749 N N . ALA A 1 99 ? -5.402 2.846 19.872 1.00 92.31 99 ALA A N 1
ATOM 750 C CA . ALA A 1 99 ? -5.623 1.457 20.278 1.00 92.31 99 ALA A CA 1
ATOM 751 C C . ALA A 1 99 ? -6.305 1.304 21.652 1.00 92.31 99 ALA A C 1
ATOM 753 O O . ALA A 1 99 ? -6.967 0.293 21.891 1.00 92.31 99 ALA A O 1
ATOM 754 N N . GLN A 1 100 ? -6.203 2.306 22.533 1.00 90.31 100 GLN A N 1
ATOM 755 C CA . GLN A 1 100 ? -6.890 2.315 23.833 1.00 90.31 100 GLN A CA 1
ATOM 756 C C . GLN A 1 100 ? -8.401 2.545 23.702 1.00 90.31 100 GLN A C 1
ATOM 758 O O . GLN A 1 100 ? -9.159 2.277 24.632 1.00 90.31 100 GLN A O 1
ATOM 763 N N . SER A 1 101 ? -8.856 3.047 22.554 1.00 89.50 101 SER A N 1
ATOM 764 C CA . SER A 1 101 ? -10.268 3.318 22.320 1.00 89.50 101 SER A CA 1
ATOM 765 C C . SER A 1 101 ? -11.071 2.049 22.034 1.00 89.50 101 SER A C 1
ATOM 767 O O . SER A 1 101 ? -10.538 1.016 21.623 1.00 89.50 101 SER A O 1
ATOM 769 N N . GLN A 1 102 ? -12.389 2.132 22.203 1.00 89.25 102 GLN A N 1
ATOM 770 C CA . GLN A 1 102 ? -13.288 1.021 21.891 1.00 89.25 102 GLN A CA 1
ATOM 771 C C . GLN A 1 102 ? -13.523 0.849 20.380 1.00 89.25 102 GLN A C 1
ATOM 773 O O . GLN A 1 102 ? -13.770 -0.265 19.921 1.00 89.25 102 GLN A O 1
ATOM 778 N N . HIS A 1 103 ? -13.463 1.940 19.610 1.00 90.75 103 HIS A N 1
ATOM 779 C CA . HIS A 1 103 ? -13.940 1.973 18.223 1.00 90.75 103 HIS A CA 1
ATOM 780 C C . HIS A 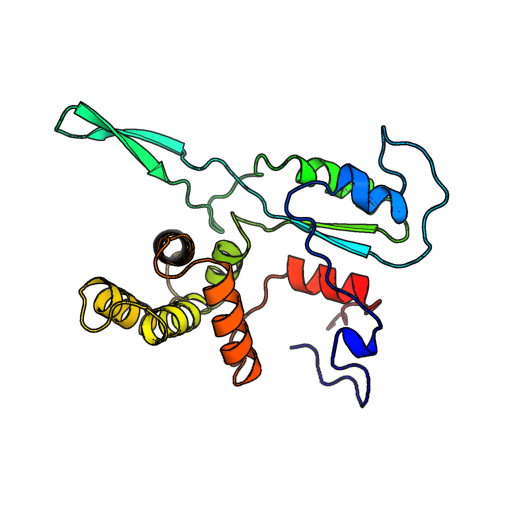1 103 ? -12.862 2.335 17.193 1.00 90.75 103 HIS A C 1
ATOM 782 O O . HIS A 1 103 ? -12.964 1.922 16.038 1.00 90.75 103 HIS A O 1
ATOM 788 N N . GLY A 1 104 ? -11.820 3.064 17.592 1.00 93.06 104 GLY A N 1
ATOM 789 C CA . GLY A 1 104 ? -10.739 3.489 16.711 1.00 93.06 104 GLY A CA 1
ATOM 790 C C . GLY A 1 104 ? -9.576 2.501 16.698 1.00 93.06 104 GLY A C 1
ATOM 791 O O . GLY A 1 104 ? -9.118 2.053 17.747 1.00 93.06 104 GLY A O 1
ATOM 792 N N . ARG A 1 105 ? -9.039 2.199 15.520 1.00 95.31 105 ARG A N 1
ATOM 793 C CA . ARG A 1 105 ? -7.728 1.558 15.346 1.00 95.31 105 ARG A CA 1
ATOM 794 C C . ARG A 1 105 ? -6.953 2.287 14.263 1.00 95.31 105 ARG A C 1
ATOM 796 O O . ARG A 1 105 ? -7.553 2.799 13.326 1.00 95.31 105 ARG A O 1
ATOM 803 N N . LEU A 1 106 ? -5.636 2.355 14.395 1.00 95.44 106 LEU A N 1
ATOM 804 C CA . LEU A 1 106 ? -4.750 2.893 13.369 1.00 95.44 106 LEU A CA 1
ATOM 805 C C . LEU A 1 106 ? -3.675 1.849 13.092 1.00 95.44 106 LEU A C 1
ATOM 807 O O . LEU A 1 106 ? -3.031 1.375 14.023 1.00 95.44 106 LEU A O 1
ATOM 811 N N . TYR A 1 107 ? -3.517 1.510 11.822 1.00 95.19 107 TYR A N 1
ATOM 812 C CA . TYR A 1 107 ? -2.573 0.525 11.322 1.00 95.19 107 TYR A CA 1
ATOM 813 C C . TYR A 1 107 ? -1.574 1.229 10.413 1.00 95.19 107 TYR A C 1
ATOM 815 O O . TYR A 1 107 ? -1.947 2.135 9.661 1.00 95.19 107 TYR A O 1
ATOM 823 N N . ALA A 1 108 ? -0.314 0.818 10.486 1.00 94.25 108 ALA A N 1
ATOM 824 C CA . ALA A 1 108 ? 0.741 1.368 9.654 1.00 94.25 108 ALA A CA 1
ATOM 825 C C . ALA A 1 108 ? 1.357 0.298 8.762 1.00 94.25 108 ALA A C 1
ATOM 827 O O . ALA A 1 108 ? 1.484 -0.857 9.172 1.00 94.25 108 ALA A O 1
ATOM 828 N N . GLY A 1 109 ? 1.770 0.717 7.566 1.00 92.50 109 GLY A N 1
ATOM 829 C CA . GLY A 1 109 ? 2.687 -0.053 6.740 1.00 92.50 109 GLY A CA 1
ATOM 830 C C . GLY A 1 109 ? 3.959 -0.387 7.519 1.00 92.50 109 GLY A C 1
ATOM 831 O O . GLY A 1 109 ? 4.357 0.318 8.448 1.00 92.50 109 GLY A O 1
ATOM 832 N N . LYS A 1 110 ? 4.596 -1.485 7.140 1.00 91.50 110 LYS A N 1
ATOM 833 C CA . LYS A 1 110 ? 5.781 -2.026 7.798 1.00 91.50 110 LYS A CA 1
ATOM 834 C C . LYS A 1 110 ? 7.063 -1.384 7.289 1.00 91.50 110 LYS A C 1
ATOM 836 O O . LYS A 1 110 ? 7.977 -1.142 8.077 1.00 91.50 110 LYS A O 1
ATOM 841 N N . TYR A 1 111 ? 7.161 -1.139 5.983 1.00 92.62 111 TYR A N 1
ATOM 842 C CA . TYR A 1 111 ? 8.440 -0.793 5.369 1.00 92.62 111 TYR A CA 1
ATOM 843 C C . TYR A 1 111 ? 8.498 0.663 4.946 1.00 92.62 111 TYR A C 1
ATOM 845 O O . TYR A 1 111 ? 9.295 1.416 5.512 1.00 92.62 111 TYR A O 1
ATOM 853 N N . LYS A 1 112 ? 7.697 1.077 3.961 1.00 93.19 112 LYS A N 1
ATOM 854 C CA . LYS A 1 112 ? 7.835 2.396 3.342 1.00 93.19 112 LYS A CA 1
ATOM 855 C C . LYS A 1 112 ? 6.493 3.061 3.067 1.00 93.19 112 LYS A C 1
ATOM 857 O O . LYS A 1 112 ? 6.054 3.854 3.894 1.00 93.19 112 LYS A O 1
ATOM 862 N N . THR A 1 113 ? 5.897 2.744 1.924 1.00 91.94 113 THR A N 1
ATOM 863 C CA . THR A 1 113 ? 4.608 3.246 1.446 1.00 91.94 113 THR A CA 1
ATOM 864 C C . THR A 1 113 ? 3.755 2.067 1.011 1.00 91.94 113 THR A C 1
ATOM 866 O O . THR A 1 113 ? 4.284 0.993 0.725 1.00 91.94 113 THR A O 1
ATOM 869 N N . PHE A 1 114 ? 2.451 2.286 0.897 1.00 92.25 114 PHE A N 1
ATOM 870 C CA . PHE A 1 114 ? 1.480 1.290 0.450 1.00 92.25 114 PHE A CA 1
ATOM 871 C C . PHE A 1 114 ? 1.937 0.441 -0.752 1.00 92.25 114 PHE A C 1
ATOM 873 O O . PHE A 1 114 ? 1.908 -0.786 -0.688 1.00 92.25 114 PHE A O 1
ATOM 880 N N . GLU A 1 115 ? 2.399 1.064 -1.842 1.00 95.06 115 GLU A N 1
ATOM 881 C CA . GLU A 1 115 ? 2.799 0.344 -3.060 1.00 95.06 115 GLU A CA 1
ATOM 882 C C . GLU A 1 115 ? 4.053 -0.506 -2.840 1.00 95.06 115 GLU A C 1
ATOM 884 O O . GLU A 1 115 ? 4.158 -1.618 -3.353 1.00 95.06 115 GLU A O 1
ATOM 889 N N . TYR A 1 116 ? 4.999 0.024 -2.066 1.00 96.50 116 TYR A N 1
ATOM 890 C CA . TYR A 1 116 ? 6.257 -0.643 -1.765 1.00 96.50 116 TYR A CA 1
ATOM 891 C C . TYR A 1 116 ? 6.039 -1.861 -0.861 1.00 96.50 116 TYR A C 1
ATOM 893 O O . TYR A 1 116 ? 6.600 -2.925 -1.108 1.00 96.50 116 TYR A O 1
ATOM 901 N N . ASP A 1 117 ? 5.194 -1.718 0.157 1.00 96.00 117 ASP A N 1
ATOM 902 C CA . ASP A 1 117 ? 4.869 -2.793 1.090 1.00 96.00 117 ASP A CA 1
ATOM 903 C C . ASP A 1 117 ? 4.126 -3.924 0.376 1.00 96.00 117 ASP A C 1
ATOM 905 O O . ASP A 1 117 ? 4.524 -5.079 0.494 1.00 96.00 117 ASP A O 1
ATOM 909 N N . ILE A 1 118 ? 3.124 -3.594 -0.448 1.00 96.19 118 ILE A N 1
ATOM 910 C CA . ILE A 1 118 ? 2.426 -4.578 -1.288 1.00 96.19 118 ILE A CA 1
ATOM 911 C C . ILE A 1 118 ? 3.400 -5.311 -2.209 1.00 96.19 118 ILE A C 1
ATOM 913 O O . ILE A 1 118 ? 3.301 -6.529 -2.344 1.00 96.19 118 ILE A O 1
ATOM 917 N N . ALA A 1 119 ? 4.335 -4.602 -2.840 1.00 97.31 119 ALA A N 1
ATOM 918 C CA . ALA A 1 119 ? 5.299 -5.213 -3.749 1.00 97.31 119 ALA A CA 1
ATOM 919 C C . ALA A 1 119 ? 6.189 -6.255 -3.043 1.00 97.31 119 ALA A C 1
ATOM 921 O O . ALA A 1 119 ? 6.525 -7.291 -3.619 1.00 97.31 119 ALA A O 1
ATOM 922 N N . LEU A 1 120 ? 6.554 -6.013 -1.783 1.00 96.44 120 LEU A N 1
ATOM 923 C CA . LEU A 1 120 ? 7.407 -6.924 -1.022 1.00 96.44 120 LEU A CA 1
ATOM 924 C C . LEU A 1 120 ? 6.701 -8.196 -0.529 1.00 96.44 120 LEU A C 1
ATOM 926 O O . LEU A 1 120 ? 7.394 -9.150 -0.167 1.00 96.44 120 LEU A O 1
ATOM 930 N N . GLU A 1 121 ? 5.372 -8.262 -0.562 1.00 94.88 121 GLU A N 1
ATOM 931 C CA . GLU A 1 121 ? 4.618 -9.453 -0.161 1.00 94.88 121 GLU A CA 1
ATOM 932 C C . GLU A 1 121 ? 4.654 -10.558 -1.229 1.00 94.88 121 GLU A C 1
ATOM 934 O O . GLU A 1 121 ? 4.479 -10.306 -2.423 1.00 94.88 121 GLU A O 1
ATOM 939 N N . GLY A 1 122 ? 4.867 -11.809 -0.801 1.00 92.44 122 GLY A N 1
ATOM 940 C CA . GLY A 1 122 ? 4.786 -12.995 -1.668 1.00 92.44 122 GLY A CA 1
ATOM 941 C C . GLY A 1 122 ? 5.533 -12.843 -3.000 1.00 92.44 122 GLY A C 1
ATOM 942 O O . GLY A 1 122 ? 6.694 -12.444 -3.020 1.00 92.44 122 GLY A O 1
ATOM 943 N N . ASN A 1 123 ? 4.863 -13.119 -4.120 1.00 95.00 123 ASN A N 1
ATOM 944 C CA . ASN A 1 123 ? 5.387 -12.869 -5.469 1.00 95.00 123 ASN A CA 1
ATOM 945 C C . ASN A 1 123 ? 4.701 -11.667 -6.159 1.00 95.00 123 ASN A C 1
ATOM 947 O O . ASN A 1 123 ? 4.626 -11.588 -7.387 1.00 95.00 123 ASN A O 1
ATOM 951 N N . ASN A 1 124 ? 4.177 -10.712 -5.380 1.00 97.19 124 ASN A N 1
ATOM 952 C CA . ASN A 1 124 ? 3.363 -9.613 -5.907 1.00 97.19 124 ASN A CA 1
ATOM 953 C C . ASN A 1 124 ? 4.092 -8.760 -6.950 1.00 97.19 124 ASN A C 1
ATOM 955 O O . ASN A 1 124 ? 3.458 -8.294 -7.896 1.00 97.19 124 ASN A O 1
ATOM 959 N N . LEU A 1 125 ? 5.410 -8.581 -6.807 1.00 97.56 125 LEU A N 1
ATOM 960 C CA . LEU A 1 125 ? 6.243 -7.817 -7.740 1.00 97.56 125 LEU A CA 1
ATOM 961 C C . LEU A 1 125 ? 6.072 -8.249 -9.196 1.00 97.56 125 LEU A C 1
ATOM 963 O O . LEU A 1 125 ? 5.894 -7.381 -10.043 1.00 97.56 125 LEU A O 1
ATOM 967 N N . SER A 1 126 ? 6.068 -9.553 -9.490 1.00 96.44 126 SER A N 1
ATOM 968 C CA . SER A 1 126 ? 5.898 -10.058 -10.862 1.00 96.44 126 SER A CA 1
ATOM 969 C C . SER A 1 126 ? 4.580 -9.562 -11.466 1.00 96.44 126 SER A C 1
ATOM 971 O O . SER A 1 126 ? 4.558 -8.934 -12.529 1.00 96.44 126 SER A O 1
ATOM 973 N N . LYS A 1 127 ? 3.476 -9.735 -10.729 1.00 96.88 127 LYS A N 1
ATOM 974 C CA . LYS A 1 127 ? 2.143 -9.284 -11.149 1.00 96.88 127 LYS A CA 1
ATOM 975 C C . LYS A 1 127 ? 2.085 -7.764 -11.285 1.00 96.88 127 LYS A C 1
ATOM 977 O O . LYS A 1 127 ? 1.591 -7.251 -12.285 1.00 96.88 127 LYS A O 1
ATOM 982 N N . MET A 1 128 ? 2.638 -7.035 -10.322 1.00 97.94 128 MET A N 1
ATOM 983 C CA . MET A 1 128 ? 2.679 -5.575 -10.337 1.00 97.94 128 MET A CA 1
ATOM 984 C C . MET A 1 128 ? 3.503 -5.013 -11.506 1.00 97.94 128 MET A C 1
ATOM 986 O O . MET A 1 128 ? 3.072 -4.032 -12.123 1.00 97.94 128 MET A O 1
ATOM 990 N N . PHE A 1 129 ? 4.633 -5.645 -11.848 1.00 98.12 129 PHE A N 1
ATOM 991 C CA . PHE A 1 129 ? 5.440 -5.313 -13.025 1.00 98.12 129 PHE A CA 1
ATOM 992 C C . PHE A 1 129 ? 4.693 -5.593 -14.325 1.00 98.12 129 PHE A C 1
ATOM 994 O O . PHE A 1 129 ? 4.677 -4.751 -15.221 1.00 98.12 129 PHE A O 1
ATOM 1001 N N . LYS A 1 130 ? 4.000 -6.730 -14.406 1.00 96.94 130 LYS A N 1
ATOM 1002 C CA . LYS A 1 130 ? 3.156 -7.061 -15.556 1.00 96.94 130 LYS A CA 1
ATOM 1003 C C . LYS A 1 130 ? 2.068 -6.011 -15.782 1.00 96.94 130 LYS A C 1
ATOM 1005 O O . LYS A 1 130 ? 1.848 -5.579 -16.912 1.00 96.94 130 LYS A O 1
ATOM 1010 N N . VAL A 1 131 ? 1.413 -5.558 -14.709 1.00 96.94 131 VAL A N 1
ATOM 1011 C CA . VAL A 1 131 ? 0.382 -4.509 -14.777 1.00 96.94 131 VAL A CA 1
ATOM 1012 C C . VAL A 1 131 ? 0.963 -3.201 -15.311 1.00 96.94 131 VAL A C 1
ATOM 1014 O O . VAL A 1 131 ? 0.394 -2.628 -16.242 1.00 96.94 131 VAL A O 1
ATOM 1017 N N . ILE A 1 132 ? 2.090 -2.732 -14.766 1.00 96.81 132 ILE A N 1
ATOM 1018 C CA . ILE A 1 132 ? 2.688 -1.466 -15.210 1.00 96.81 132 ILE A CA 1
ATOM 1019 C C . ILE A 1 132 ? 3.261 -1.564 -16.627 1.00 96.81 132 ILE A C 1
ATOM 1021 O O . ILE A 1 132 ? 3.131 -0.605 -17.373 1.00 96.81 132 ILE A O 1
ATOM 1025 N N . ALA A 1 133 ? 3.823 -2.708 -17.036 1.00 96.69 133 ALA A N 1
ATOM 1026 C CA . ALA A 1 133 ? 4.314 -2.927 -18.397 1.00 96.69 133 ALA A CA 1
ATOM 1027 C C . ALA A 1 133 ? 3.169 -2.820 -19.417 1.00 96.69 133 ALA A C 1
ATOM 1029 O O . ALA A 1 133 ? 3.204 -1.996 -20.334 1.00 96.69 133 ALA A O 1
ATOM 1030 N N . ASN A 1 134 ? 2.085 -3.566 -19.182 1.00 95.31 134 ASN A N 1
ATOM 1031 C CA . ASN A 1 134 ? 0.917 -3.580 -20.062 1.00 95.31 134 ASN A CA 1
ATOM 1032 C C . ASN A 1 134 ? 0.274 -2.197 -20.204 1.00 95.31 134 ASN A C 1
ATOM 1034 O O . ASN A 1 134 ? -0.184 -1.839 -21.291 1.00 95.31 134 ASN A O 1
ATOM 1038 N N . ASN A 1 135 ? 0.299 -1.397 -19.139 1.00 94.69 135 ASN A N 1
ATOM 1039 C CA . ASN A 1 135 ? -0.348 -0.087 -19.083 1.00 94.69 135 ASN A CA 1
ATOM 1040 C C . ASN A 1 135 ? 0.635 1.081 -19.194 1.00 94.69 135 ASN A C 1
ATOM 1042 O O . ASN A 1 135 ? 0.237 2.230 -19.014 1.00 94.69 135 ASN A O 1
ATOM 1046 N N . TRP A 1 136 ? 1.903 0.807 -19.519 1.00 94.75 136 TRP A N 1
ATOM 1047 C CA . TRP A 1 136 ? 2.893 1.861 -19.676 1.00 94.75 136 TRP A CA 1
ATOM 1048 C C . TRP A 1 136 ? 2.486 2.790 -20.832 1.00 94.75 136 TRP A C 1
ATOM 1050 O O . TRP A 1 136 ? 2.215 2.281 -21.927 1.00 94.75 136 TRP A O 1
ATOM 1060 N N . PRO A 1 137 ? 2.447 4.124 -20.637 1.00 90.31 137 PRO A N 1
ATOM 1061 C CA . PRO A 1 137 ? 1.943 5.047 -21.658 1.00 90.31 137 PRO A CA 1
ATOM 1062 C C . PRO A 1 137 ? 2.760 5.040 -22.955 1.00 90.31 137 PRO A C 1
ATOM 1064 O O . PRO A 1 137 ? 2.207 5.168 -24.048 1.00 90.31 137 PRO A O 1
ATOM 1067 N N . THR A 1 138 ? 4.081 4.888 -22.839 1.00 89.00 138 THR A N 1
ATOM 1068 C CA . THR A 1 138 ? 5.016 4.981 -23.967 1.00 89.00 138 THR A CA 1
ATOM 1069 C C . THR A 1 138 ? 5.410 3.591 -24.465 1.00 89.00 138 THR A C 1
ATOM 1071 O O . THR A 1 138 ? 6.241 2.922 -23.854 1.00 89.00 138 THR A O 1
ATOM 1074 N N . LYS A 1 139 ? 4.847 3.165 -25.599 1.00 89.50 139 LYS A N 1
ATOM 1075 C CA . LYS A 1 139 ? 5.067 1.823 -26.164 1.00 89.50 139 LYS A CA 1
ATOM 1076 C C . LYS A 1 139 ? 6.337 1.702 -27.013 1.00 89.50 139 LYS A C 1
ATOM 1078 O O . LYS A 1 139 ? 6.731 2.652 -27.689 1.00 89.50 139 LYS A O 1
ATOM 1083 N N . GLY A 1 140 ? 6.959 0.522 -27.002 1.00 83.12 140 GLY A 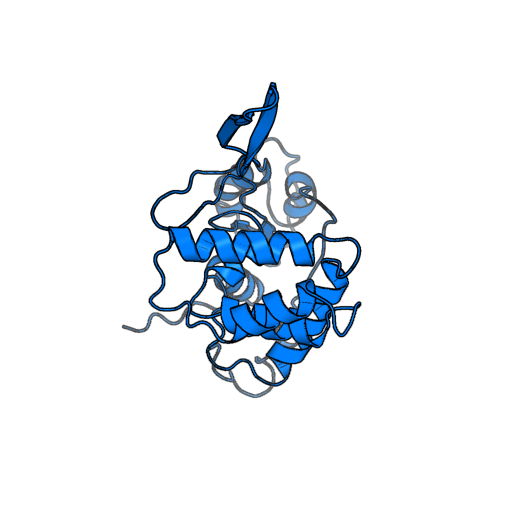N 1
ATOM 1084 C CA . GLY A 1 140 ? 8.144 0.167 -27.795 1.00 83.12 140 GLY A CA 1
ATOM 1085 C C . GLY A 1 140 ? 9.462 0.760 -27.286 1.00 83.12 140 GLY A C 1
ATOM 1086 O O . GLY A 1 140 ? 10.442 0.812 -28.030 1.00 83.12 140 GLY A O 1
ATOM 1087 N N . GLY A 1 141 ? 9.487 1.252 -26.043 1.00 89.56 141 GLY A N 1
ATOM 1088 C CA . GLY A 1 141 ? 10.649 1.901 -25.436 1.00 89.56 141 GLY A CA 1
ATOM 1089 C C . GLY A 1 141 ? 11.464 0.982 -24.520 1.00 89.56 141 GLY A C 1
ATOM 1090 O O . GLY A 1 141 ? 10.998 -0.058 -24.063 1.00 89.56 141 GLY A O 1
ATOM 1091 N N . GLN A 1 142 ? 12.679 1.418 -24.167 1.00 92.62 142 GLN A N 1
ATOM 1092 C CA . GLN A 1 142 ? 13.553 0.696 -23.230 1.00 92.62 142 GLN A CA 1
ATOM 1093 C C . GLN A 1 142 ? 12.914 0.500 -21.842 1.00 92.62 142 GLN A C 1
ATOM 1095 O O . GLN A 1 142 ? 13.191 -0.493 -21.170 1.00 92.62 142 GLN A O 1
ATOM 1100 N N . VAL A 1 143 ? 12.068 1.441 -21.405 1.00 92.50 143 VAL A N 1
ATOM 1101 C CA . VAL A 1 143 ? 11.377 1.344 -20.112 1.00 92.50 143 VAL A CA 1
ATOM 1102 C C . VAL A 1 143 ? 10.391 0.183 -20.118 1.00 92.50 143 VAL A C 1
ATOM 1104 O O . VAL A 1 143 ? 10.484 -0.659 -19.234 1.00 92.50 143 VAL A O 1
ATOM 1107 N N . GLU A 1 144 ? 9.526 0.088 -21.131 1.00 92.94 144 GLU A N 1
ATOM 1108 C CA . GLU A 1 144 ? 8.574 -1.022 -21.267 1.00 92.94 144 GLU A CA 1
ATOM 1109 C C . GLU A 1 144 ? 9.301 -2.369 -21.303 1.00 92.94 144 GLU A C 1
ATOM 1111 O O . GLU A 1 144 ? 8.996 -3.232 -20.489 1.00 92.94 144 GLU A O 1
ATOM 1116 N N . ALA A 1 145 ? 10.354 -2.503 -22.118 1.00 94.44 145 ALA A N 1
ATOM 1117 C CA . ALA A 1 145 ? 11.139 -3.738 -22.182 1.00 94.44 145 ALA A CA 1
ATOM 1118 C C . ALA A 1 145 ? 11.772 -4.127 -20.830 1.00 94.44 145 ALA A C 1
ATOM 1120 O O . ALA A 1 145 ? 11.871 -5.306 -20.495 1.00 94.44 145 ALA A O 1
ATOM 1121 N N . THR A 1 146 ? 12.195 -3.143 -20.027 1.00 95.94 146 THR A N 1
ATOM 1122 C CA . THR A 1 146 ? 12.723 -3.401 -18.675 1.00 95.94 146 THR A CA 1
ATOM 1123 C C . THR A 1 146 ? 11.621 -3.877 -17.726 1.00 95.94 146 THR A C 1
ATOM 1125 O O . THR A 1 146 ? 11.860 -4.765 -16.910 1.00 95.94 146 THR A O 1
ATOM 1128 N N . LEU A 1 147 ? 10.420 -3.300 -17.829 1.00 96.50 147 LEU A N 1
ATOM 1129 C CA . LEU A 1 147 ? 9.263 -3.696 -17.021 1.00 96.50 147 LEU A CA 1
ATOM 1130 C C . LEU A 1 147 ? 8.774 -5.102 -17.392 1.00 96.50 147 LEU A C 1
ATOM 1132 O O . LEU A 1 147 ? 8.500 -5.895 -16.499 1.00 96.50 147 LEU A O 1
ATOM 1136 N N . GLU A 1 148 ? 8.720 -5.424 -18.686 1.00 96.31 148 GLU A N 1
ATOM 1137 C CA . GLU A 1 148 ? 8.392 -6.763 -19.190 1.00 96.31 148 GLU A CA 1
ATOM 1138 C C . GLU A 1 148 ? 9.401 -7.803 -18.697 1.00 96.31 148 GLU A C 1
ATOM 1140 O O . GLU A 1 148 ? 9.012 -8.834 -18.159 1.00 96.31 148 GLU A O 1
ATOM 1145 N N . ALA A 1 149 ? 10.702 -7.510 -18.788 1.00 97.00 149 ALA A N 1
ATOM 1146 C CA . ALA A 1 149 ? 11.732 -8.411 -18.279 1.00 97.00 149 ALA A CA 1
ATOM 1147 C C . ALA A 1 149 ? 11.612 -8.639 -16.762 1.00 97.00 149 ALA A C 1
ATOM 1149 O O . ALA A 1 149 ? 11.813 -9.756 -16.293 1.00 97.00 149 ALA A O 1
ATOM 1150 N N . ALA A 1 150 ? 11.270 -7.598 -15.993 1.00 97.06 150 ALA A N 1
ATOM 1151 C CA . ALA A 1 150 ? 11.053 -7.717 -14.553 1.00 97.06 150 ALA A CA 1
ATOM 1152 C C . ALA A 1 150 ? 9.773 -8.499 -14.205 1.00 97.06 150 ALA A C 1
ATOM 1154 O O . ALA A 1 150 ? 9.734 -9.164 -13.174 1.00 97.06 150 ALA A O 1
ATOM 1155 N N . ALA A 1 151 ? 8.743 -8.447 -15.056 1.00 96.75 151 ALA A N 1
ATOM 1156 C CA . ALA A 1 151 ? 7.490 -9.174 -14.858 1.00 96.75 151 ALA A CA 1
ATOM 1157 C C . ALA A 1 151 ? 7.663 -10.701 -14.917 1.00 96.75 151 ALA A C 1
ATOM 1159 O O . ALA A 1 151 ? 6.929 -11.421 -14.243 1.00 96.75 151 ALA A O 1
ATOM 1160 N N . GLU A 1 152 ? 8.647 -11.188 -15.674 1.00 96.38 152 GLU A N 1
ATOM 1161 C CA . GLU A 1 152 ? 8.934 -12.621 -15.838 1.00 96.38 152 GLU A CA 1
ATOM 1162 C C . GLU A 1 152 ? 9.827 -13.202 -14.724 1.00 96.38 152 GLU A C 1
ATOM 1164 O O . GLU A 1 152 ? 10.118 -14.399 -14.720 1.00 96.38 152 GLU A O 1
ATOM 1169 N N . LEU A 1 153 ? 10.290 -12.374 -13.781 1.00 95.81 153 LEU A N 1
ATOM 1170 C CA . LEU A 1 153 ? 11.095 -12.834 -12.650 1.00 95.81 153 LEU A CA 1
ATOM 1171 C C . LEU A 1 153 ? 10.222 -13.484 -11.571 1.00 95.81 153 LEU A C 1
ATOM 1173 O O . LEU A 1 153 ? 9.114 -13.029 -11.286 1.00 95.81 153 LEU A O 1
ATOM 1177 N N . ASP A 1 154 ? 10.772 -14.503 -10.913 1.00 94.75 154 ASP A N 1
ATOM 1178 C CA . ASP A 1 154 ? 10.215 -15.059 -9.682 1.00 94.75 154 ASP A CA 1
ATOM 1179 C C . ASP A 1 154 ? 10.864 -14.379 -8.469 1.00 94.75 154 ASP A C 1
ATOM 1181 O O . ASP A 1 154 ? 12.067 -14.508 -8.226 1.00 94.75 154 ASP A O 1
ATOM 1185 N N . PHE A 1 155 ? 10.064 -13.623 -7.719 1.00 95.56 155 PHE A N 1
ATOM 1186 C CA . PHE A 1 155 ? 10.507 -12.872 -6.548 1.00 95.56 155 PHE A CA 1
ATOM 1187 C C . PHE A 1 155 ? 10.297 -13.627 -5.232 1.00 95.56 155 PHE A C 1
ATOM 1189 O O . PHE A 1 155 ? 10.664 -13.096 -4.182 1.00 95.56 155 PHE A O 1
ATOM 1196 N N . SER A 1 156 ? 9.697 -14.823 -5.260 1.00 90.50 156 SER A N 1
ATOM 1197 C CA . SER A 1 156 ? 9.417 -15.602 -4.046 1.00 90.50 156 SER A CA 1
ATOM 1198 C C . SER A 1 156 ? 10.696 -16.099 -3.362 1.00 90.50 156 SER A C 1
ATOM 1200 O O . SER A 1 156 ? 10.809 -16.014 -2.142 1.00 90.50 156 SER A O 1
ATOM 1202 N N . GLU A 1 157 ? 11.692 -16.500 -4.153 1.00 87.25 157 GLU A N 1
ATOM 1203 C CA . GLU A 1 157 ? 12.989 -17.015 -3.686 1.00 87.25 157 GLU A CA 1
ATOM 1204 C C . GLU A 1 157 ? 14.116 -15.962 -3.743 1.00 87.25 157 GLU A C 1
ATOM 1206 O O . GLU A 1 157 ? 15.285 -16.256 -3.480 1.00 87.25 157 GLU A O 1
ATOM 1211 N N . MET A 1 158 ? 13.794 -14.721 -4.121 1.00 94.75 158 MET A N 1
ATOM 1212 C CA . MET A 1 158 ? 14.779 -13.650 -4.258 1.00 94.75 158 MET A CA 1
ATOM 1213 C C . MET A 1 158 ? 15.198 -13.113 -2.878 1.00 94.75 158 MET A C 1
ATOM 1215 O O . MET A 1 158 ? 14.331 -12.870 -2.034 1.00 94.75 158 MET A O 1
ATOM 1219 N N . PRO A 1 159 ? 16.498 -12.844 -2.635 1.00 95.38 159 PRO A N 1
ATOM 1220 C CA . PRO A 1 159 ? 16.936 -12.200 -1.403 1.00 95.38 159 PRO A CA 1
ATOM 1221 C C . PRO A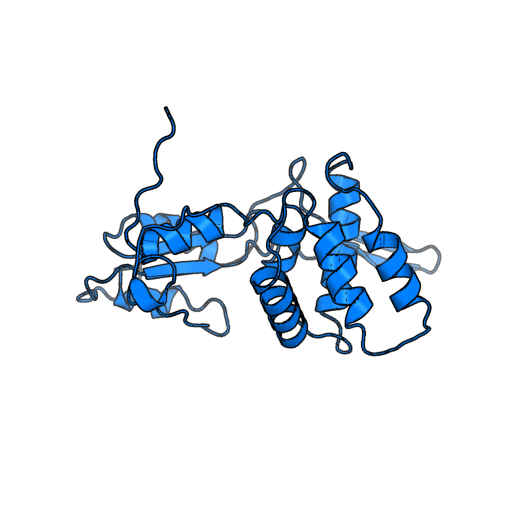 1 159 ? 16.192 -10.885 -1.149 1.00 95.38 159 PRO A C 1
ATOM 1223 O O . PRO A 1 159 ? 15.992 -10.080 -2.062 1.00 95.38 159 PRO A O 1
ATOM 1226 N N . ASN A 1 160 ? 15.830 -10.632 0.111 1.00 94.25 160 ASN A N 1
ATOM 1227 C CA . ASN A 1 160 ? 15.021 -9.474 0.503 1.00 94.25 160 ASN A CA 1
ATOM 1228 C C . ASN A 1 160 ? 15.604 -8.137 0.018 1.00 94.25 160 ASN A C 1
ATOM 1230 O O . ASN A 1 160 ? 14.858 -7.248 -0.391 1.00 94.25 160 ASN A O 1
ATOM 1234 N N . PHE A 1 161 ? 16.932 -7.995 0.048 1.00 93.31 161 PHE A N 1
ATOM 1235 C CA . PHE A 1 161 ? 17.619 -6.798 -0.435 1.00 93.31 161 PHE A CA 1
ATOM 1236 C C . PHE A 1 161 ? 17.437 -6.590 -1.946 1.00 93.31 161 PHE A C 1
ATOM 1238 O O . PHE A 1 161 ? 17.135 -5.483 -2.392 1.00 93.31 161 PHE A O 1
ATOM 1245 N N . ASP A 1 162 ? 17.573 -7.642 -2.751 1.00 95.75 162 ASP A N 1
ATOM 1246 C CA . ASP A 1 162 ? 17.389 -7.554 -4.202 1.00 95.75 162 ASP A CA 1
ATOM 1247 C C . ASP A 1 162 ? 15.923 -7.261 -4.536 1.00 95.75 162 ASP A C 1
ATOM 1249 O O . ASP A 1 162 ? 15.622 -6.357 -5.318 1.00 95.75 162 ASP A O 1
ATOM 1253 N N . LYS A 1 163 ? 14.997 -7.921 -3.836 1.00 96.44 163 LYS A N 1
ATOM 1254 C CA . LYS A 1 163 ? 13.557 -7.668 -3.949 1.00 96.44 163 LYS A CA 1
ATOM 1255 C C . LYS A 1 163 ? 13.198 -6.212 -3.629 1.00 96.44 163 LYS A C 1
ATOM 1257 O O . LYS A 1 163 ? 12.420 -5.589 -4.351 1.00 96.44 163 LYS A O 1
ATOM 1262 N N . ALA A 1 164 ? 13.820 -5.634 -2.603 1.00 96.50 164 ALA A N 1
ATOM 1263 C CA . ALA A 1 164 ? 13.679 -4.226 -2.235 1.00 96.50 164 ALA A CA 1
ATOM 1264 C C . ALA A 1 164 ? 14.181 -3.261 -3.319 1.00 96.50 164 ALA A C 1
ATOM 1266 O O . ALA A 1 164 ? 13.560 -2.221 -3.553 1.00 96.50 164 ALA A O 1
ATOM 1267 N N . ASN A 1 165 ? 15.252 -3.614 -4.037 1.00 96.38 165 ASN A N 1
ATOM 1268 C CA . ASN A 1 165 ? 15.706 -2.840 -5.194 1.00 96.38 165 ASN A CA 1
ATOM 1269 C C . ASN A 1 165 ? 14.657 -2.829 -6.314 1.00 96.38 165 ASN A C 1
ATOM 1271 O O . ASN A 1 165 ? 14.395 -1.773 -6.891 1.00 96.38 165 ASN A O 1
ATOM 1275 N N . TYR A 1 166 ? 14.019 -3.966 -6.598 1.00 97.81 166 TYR A N 1
ATOM 1276 C CA . TYR A 1 166 ? 12.941 -4.039 -7.588 1.00 97.81 166 TYR A CA 1
ATOM 1277 C C . TYR A 1 166 ? 11.674 -3.299 -7.142 1.00 97.81 166 TYR A C 1
ATOM 1279 O O . TYR A 1 166 ? 11.115 -2.535 -7.927 1.00 97.81 166 TYR A O 1
ATOM 1287 N N . ALA A 1 167 ? 11.262 -3.442 -5.879 1.00 97.62 167 ALA A N 1
ATOM 1288 C CA . ALA A 1 167 ? 10.148 -2.681 -5.309 1.00 97.62 167 ALA A CA 1
ATOM 1289 C C . ALA A 1 167 ? 10.382 -1.170 -5.397 1.00 97.62 167 ALA A C 1
ATOM 1291 O O . ALA A 1 167 ? 9.475 -0.412 -5.740 1.00 97.62 167 ALA A O 1
ATOM 1292 N N . TRP A 1 168 ? 11.616 -0.724 -5.170 1.00 96.44 168 TRP A N 1
ATOM 1293 C CA . TRP A 1 168 ? 11.978 0.676 -5.344 1.00 96.44 168 TRP A CA 1
ATOM 1294 C C . TRP A 1 168 ? 11.916 1.131 -6.803 1.00 96.44 168 TRP A C 1
ATOM 1296 O O . TRP A 1 168 ? 11.346 2.185 -7.077 1.00 96.44 168 TRP A O 1
ATOM 1306 N N . GLN A 1 169 ? 12.446 0.343 -7.742 1.00 96.19 169 GLN A N 1
ATOM 1307 C CA . GLN A 1 169 ? 12.356 0.655 -9.173 1.00 96.19 169 GLN A CA 1
ATOM 1308 C C . GLN A 1 169 ? 10.900 0.764 -9.635 1.00 96.19 169 GLN A C 1
ATOM 1310 O O . GLN A 1 169 ? 10.552 1.699 -10.354 1.00 96.19 169 GLN A O 1
ATOM 1315 N N . LEU A 1 170 ? 10.043 -0.161 -9.198 1.00 97.56 170 LEU A N 1
ATOM 1316 C CA . LEU A 1 170 ? 8.613 -0.124 -9.476 1.00 97.56 170 LEU A CA 1
ATOM 1317 C C . LEU A 1 170 ? 7.965 1.136 -8.887 1.00 97.56 170 LEU A C 1
ATOM 1319 O O . LEU A 1 170 ? 7.277 1.855 -9.608 1.00 97.56 170 LEU A O 1
ATOM 1323 N N . LEU A 1 171 ? 8.230 1.445 -7.613 1.00 96.44 171 LEU A N 1
ATOM 1324 C CA . LEU A 1 171 ? 7.705 2.639 -6.948 1.00 96.44 171 LEU A CA 1
ATOM 1325 C C . LEU A 1 171 ? 8.067 3.917 -7.715 1.00 96.44 171 LEU A C 1
ATOM 1327 O O . LEU A 1 171 ? 7.202 4.751 -7.950 1.00 96.44 171 LEU A O 1
ATOM 1331 N N . GLN A 1 172 ? 9.311 4.049 -8.185 1.00 94.94 172 GLN A N 1
ATOM 1332 C CA . GLN A 1 172 ? 9.729 5.202 -8.993 1.00 94.94 172 GLN A CA 1
ATOM 1333 C C . GLN A 1 172 ? 8.942 5.344 -10.299 1.00 94.94 172 GLN A C 1
ATOM 1335 O O . GLN A 1 172 ? 8.747 6.458 -10.784 1.00 94.94 172 GLN A O 1
ATOM 1340 N N . ARG A 1 173 ? 8.522 4.226 -10.898 1.00 95.50 173 ARG A N 1
ATOM 1341 C CA . ARG A 1 173 ? 7.724 4.222 -12.128 1.00 95.50 173 ARG A CA 1
ATOM 1342 C C . ARG A 1 173 ? 6.278 4.599 -11.843 1.00 95.50 173 ARG A C 1
ATOM 1344 O O . ARG A 1 173 ? 5.719 5.397 -12.589 1.00 95.50 173 ARG A O 1
ATOM 1351 N N . ILE A 1 174 ? 5.710 4.101 -10.749 1.00 95.69 174 ILE A N 1
ATOM 1352 C CA . ILE A 1 174 ? 4.372 4.479 -10.275 1.00 95.69 174 ILE A CA 1
ATOM 1353 C C . ILE A 1 174 ? 4.322 5.974 -9.910 1.00 95.69 174 ILE A C 1
ATOM 1355 O O . ILE A 1 174 ? 3.361 6.659 -10.252 1.00 95.69 174 ILE A O 1
ATOM 1359 N N . ASP A 1 175 ? 5.377 6.488 -9.276 1.00 92.94 175 ASP A N 1
ATOM 1360 C CA . ASP A 1 175 ? 5.513 7.892 -8.863 1.00 92.94 175 ASP A CA 1
ATOM 1361 C C . ASP A 1 175 ? 5.840 8.850 -10.015 1.00 92.94 175 ASP A C 1
ATOM 1363 O O . ASP A 1 175 ? 5.892 10.063 -9.810 1.00 92.94 175 ASP A O 1
ATOM 1367 N N . SER A 1 176 ? 6.097 8.332 -11.217 1.00 91.81 176 SER A N 1
ATOM 1368 C CA . SER A 1 176 ? 6.408 9.167 -12.375 1.00 91.81 176 SER A CA 1
ATOM 1369 C C . SER A 1 176 ? 5.165 9.864 -12.927 1.00 91.81 176 SER A C 1
ATOM 1371 O O . SER A 1 176 ? 4.059 9.325 -12.863 1.00 91.81 176 SER A O 1
ATOM 1373 N N . ASP A 1 177 ? 5.369 11.021 -13.561 1.00 88.25 177 ASP A N 1
ATOM 1374 C CA . ASP A 1 177 ? 4.311 11.750 -14.274 1.00 88.25 177 ASP A CA 1
ATOM 1375 C C . ASP A 1 177 ? 3.752 10.969 -15.478 1.00 88.25 177 ASP A C 1
ATOM 1377 O O . ASP A 1 177 ? 2.686 11.306 -15.986 1.00 88.25 177 ASP A O 1
ATOM 1381 N N . GLU A 1 178 ? 4.459 9.933 -15.948 1.00 88.31 178 GLU A N 1
ATOM 1382 C CA . GLU A 1 178 ? 3.984 9.072 -17.032 1.00 88.31 178 GLU A CA 1
ATOM 1383 C C . GLU A 1 178 ? 2.838 8.170 -16.549 1.00 88.31 178 GLU A C 1
ATOM 1385 O O . GLU A 1 178 ? 1.763 8.177 -17.143 1.00 88.31 178 GLU A O 1
ATOM 1390 N N . MET A 1 179 ? 3.046 7.405 -15.470 1.00 91.69 179 MET A N 1
ATOM 1391 C CA . MET A 1 179 ? 2.036 6.466 -14.964 1.00 91.69 179 MET A CA 1
ATOM 1392 C C . MET A 1 179 ? 1.093 7.116 -13.945 1.00 91.69 179 MET A C 1
ATOM 1394 O O . MET A 1 179 ? -0.124 7.066 -14.103 1.00 91.69 179 MET A O 1
ATOM 1398 N N . GLY A 1 180 ? 1.653 7.704 -12.887 1.00 92.81 180 GLY A N 1
ATOM 1399 C CA . GLY A 1 180 ? 0.920 8.250 -11.750 1.00 92.81 180 GLY A CA 1
ATOM 1400 C C . GLY A 1 180 ? 0.271 7.201 -10.831 1.00 92.81 180 GLY A C 1
ATOM 1401 O O . GLY A 1 180 ? -0.348 6.226 -11.266 1.00 92.81 180 GLY A O 1
ATOM 1402 N N . LYS A 1 181 ? 0.326 7.462 -9.516 1.00 92.56 181 LYS A N 1
ATOM 1403 C CA . LYS A 1 181 ? -0.240 6.596 -8.462 1.00 92.56 181 LYS A CA 1
ATOM 1404 C C . LYS A 1 181 ? -1.711 6.243 -8.666 1.00 92.56 181 LYS A C 1
ATOM 1406 O O . LYS A 1 181 ? -2.087 5.082 -8.549 1.00 92.56 181 LYS A O 1
ATOM 1411 N N . GLY A 1 182 ? -2.546 7.244 -8.952 1.00 92.94 182 GLY A N 1
ATOM 1412 C CA . GLY A 1 182 ? -3.997 7.060 -9.049 1.00 92.94 182 GLY A CA 1
ATOM 1413 C C . GLY A 1 182 ? -4.397 6.127 -10.191 1.00 92.94 182 GLY A C 1
ATOM 1414 O O . GLY A 1 182 ? -5.176 5.200 -9.979 1.00 92.94 182 GLY A O 1
ATOM 1415 N N . LEU A 1 183 ? -3.817 6.334 -11.379 1.00 94.62 183 LEU A N 1
ATOM 1416 C CA . LEU A 1 183 ? -4.070 5.482 -12.539 1.00 94.62 183 LEU A CA 1
ATOM 1417 C C . LEU A 1 183 ? -3.535 4.068 -12.304 1.00 94.62 183 LEU A C 1
ATOM 1419 O O . LEU A 1 183 ? -4.253 3.101 -12.545 1.00 94.62 183 LEU A O 1
ATOM 1423 N N . TYR A 1 184 ? -2.309 3.937 -11.786 1.00 96.94 184 TYR A N 1
ATOM 1424 C CA . TYR A 1 184 ? -1.742 2.624 -11.488 1.00 96.94 184 TYR A CA 1
ATOM 1425 C C . TYR A 1 184 ? -2.589 1.840 -10.480 1.00 96.94 184 TYR A C 1
ATOM 1427 O O . TYR A 1 184 ? -2.892 0.674 -10.720 1.00 96.94 184 TYR A O 1
ATOM 1435 N N . ALA A 1 185 ? -3.020 2.479 -9.389 1.00 96.06 185 ALA A N 1
ATOM 1436 C CA . ALA A 1 185 ? -3.862 1.845 -8.380 1.00 96.06 185 ALA A CA 1
ATOM 1437 C C . ALA A 1 185 ? -5.196 1.357 -8.964 1.00 96.06 185 ALA A C 1
ATOM 1439 O O . ALA A 1 185 ? -5.637 0.257 -8.637 1.00 96.06 185 ALA A O 1
ATOM 1440 N N . GLN A 1 186 ? -5.817 2.142 -9.851 1.00 95.50 186 GLN A N 1
ATOM 1441 C CA . GLN A 1 186 ? -7.063 1.755 -10.511 1.00 95.50 186 GLN A CA 1
ATOM 1442 C C . GLN A 1 186 ? -6.874 0.528 -11.408 1.00 95.50 186 GLN A C 1
ATOM 1444 O O . GLN A 1 186 ? -7.607 -0.448 -11.271 1.00 95.50 186 GLN A O 1
ATOM 1449 N N . VAL A 1 187 ? -5.865 0.549 -12.281 1.00 96.56 187 VAL A N 1
ATOM 1450 C CA . VAL A 1 187 ? -5.590 -0.570 -13.192 1.00 96.56 187 VAL A CA 1
ATOM 1451 C C . VAL A 1 187 ? -5.196 -1.826 -12.408 1.00 96.56 187 VAL A C 1
ATOM 1453 O O . VAL A 1 187 ? -5.679 -2.914 -12.715 1.00 96.56 187 VAL A O 1
ATOM 1456 N N . LEU A 1 188 ? -4.367 -1.697 -11.366 1.00 97.00 188 LEU A N 1
ATOM 1457 C CA . LEU A 1 188 ? -4.027 -2.821 -10.495 1.00 97.00 188 LEU A CA 1
ATOM 1458 C C . LEU A 1 188 ? -5.284 -3.403 -9.834 1.00 97.00 188 LEU A C 1
ATOM 1460 O O . LEU A 1 188 ? -5.452 -4.617 -9.828 1.00 97.00 188 LEU A O 1
ATOM 1464 N N . ALA A 1 189 ? -6.184 -2.561 -9.321 1.00 95.69 189 ALA A N 1
ATOM 1465 C CA . ALA A 1 189 ? -7.429 -3.017 -8.710 1.00 95.69 189 ALA A CA 1
ATOM 1466 C C . ALA A 1 189 ? -8.349 -3.741 -9.706 1.00 95.69 189 ALA A C 1
ATOM 1468 O O . ALA A 1 189 ? -8.957 -4.747 -9.342 1.00 95.69 189 ALA A O 1
ATOM 1469 N N . ASP A 1 190 ? -8.440 -3.266 -10.950 1.00 95.94 190 ASP A N 1
ATOM 1470 C CA . ASP A 1 190 ? -9.229 -3.930 -11.991 1.00 95.94 190 ASP A CA 1
ATOM 1471 C C . ASP A 1 190 ? -8.643 -5.307 -12.339 1.00 95.94 190 ASP A C 1
ATOM 1473 O O . ASP A 1 190 ? -9.382 -6.290 -12.373 1.00 95.94 190 ASP A O 1
ATOM 1477 N N . VAL A 1 191 ? -7.316 -5.416 -12.464 1.00 95.38 191 VAL A N 1
ATOM 1478 C CA . VAL A 1 191 ? -6.637 -6.705 -12.690 1.00 95.38 191 VAL A CA 1
ATOM 1479 C C . VAL A 1 191 ? -6.848 -7.666 -11.518 1.00 95.38 191 VAL A C 1
ATOM 1481 O O . VAL A 1 191 ? -7.169 -8.831 -11.736 1.00 95.38 191 VAL A O 1
ATOM 1484 N N . LEU A 1 192 ? -6.727 -7.194 -10.273 1.00 93.62 192 LEU A N 1
ATOM 1485 C CA . LEU A 1 192 ? -6.935 -8.031 -9.083 1.00 93.62 192 LEU A CA 1
ATOM 1486 C C . LEU A 1 192 ? -8.398 -8.453 -8.894 1.00 93.62 192 LEU A C 1
ATOM 1488 O O . LEU A 1 192 ? -8.657 -9.492 -8.288 1.00 93.62 192 LEU A O 1
ATOM 1492 N N . ARG A 1 193 ? -9.358 -7.663 -9.396 1.00 91.75 193 ARG A N 1
ATOM 1493 C CA . ARG A 1 193 ? -10.780 -8.037 -9.412 1.00 91.75 193 ARG A CA 1
ATOM 1494 C C . ARG A 1 193 ? -11.032 -9.201 -10.368 1.00 91.75 193 ARG A C 1
ATOM 1496 O O . ARG A 1 193 ? -11.866 -10.050 -10.066 1.00 91.75 193 ARG A O 1
ATOM 1503 N N . GLU A 1 194 ? -10.357 -9.214 -11.514 1.00 91.69 194 GLU A N 1
ATOM 1504 C CA . GLU A 1 194 ? -10.484 -10.277 -12.515 1.00 91.69 194 GLU A CA 1
ATOM 1505 C C . GLU A 1 194 ? -9.750 -11.552 -12.091 1.00 91.69 194 GLU A C 1
ATOM 1507 O O . GLU A 1 194 ? -10.308 -12.645 -12.192 1.00 91.69 194 GLU A O 1
ATOM 1512 N N . ASP A 1 195 ? -8.523 -11.411 -11.587 1.00 89.06 195 ASP A N 1
ATOM 1513 C CA . ASP A 1 195 ? -7.703 -12.521 -11.116 1.00 89.06 195 ASP A CA 1
ATOM 1514 C C . ASP A 1 195 ? -6.819 -12.105 -9.935 1.00 89.06 195 ASP A C 1
ATOM 1516 O O . ASP A 1 195 ? -5.751 -11.500 -10.081 1.00 89.06 195 ASP A O 1
ATOM 1520 N N . LEU A 1 196 ? -7.249 -12.490 -8.734 1.00 86.56 196 LEU A N 1
ATOM 1521 C CA . LEU A 1 196 ? -6.438 -12.326 -7.533 1.00 86.56 196 LEU A CA 1
ATOM 1522 C C . LEU A 1 196 ? -5.205 -13.248 -7.572 1.00 86.56 196 LEU A C 1
ATOM 1524 O O . LEU A 1 196 ? -4.119 -12.857 -7.141 1.00 86.56 196 LEU A O 1
ATOM 1528 N N . GLY A 1 197 ? -5.338 -14.456 -8.126 1.00 87.62 197 GLY A N 1
ATOM 1529 C CA . GLY A 1 197 ? -4.301 -15.485 -8.136 1.00 87.62 197 GLY A CA 1
ATOM 1530 C C . GLY A 1 197 ? -3.643 -15.699 -6.766 1.00 87.62 197 GLY A C 1
ATOM 1531 O O . GLY A 1 197 ? -4.304 -15.837 -5.740 1.00 87.62 197 GLY A O 1
ATOM 1532 N N . ASP A 1 198 ? -2.315 -15.694 -6.768 1.00 89.75 198 ASP A N 1
ATOM 1533 C CA . ASP A 1 198 ? -1.404 -15.774 -5.621 1.00 89.75 198 ASP A CA 1
ATOM 1534 C C . ASP A 1 198 ? -1.079 -14.415 -4.969 1.00 89.75 198 ASP A C 1
ATOM 1536 O O . ASP A 1 198 ? -0.127 -14.315 -4.196 1.00 89.75 198 ASP A O 1
ATOM 1540 N N . PHE A 1 199 ? -1.830 -13.352 -5.286 1.00 93.88 199 PHE A N 1
ATOM 1541 C CA . PHE A 1 199 ? -1.547 -12.022 -4.752 1.00 93.88 199 PHE A CA 1
ATOM 1542 C C . PHE A 1 199 ? -1.776 -11.978 -3.238 1.00 93.88 199 PHE A C 1
ATOM 1544 O O . PHE A 1 199 ? -2.842 -12.344 -2.736 1.00 93.88 199 PHE A O 1
ATOM 1551 N N . VAL A 1 200 ? -0.776 -11.494 -2.509 1.00 94.50 200 VAL A N 1
ATOM 1552 C CA . VAL A 1 200 ? -0.780 -11.447 -1.048 1.00 94.50 200 VAL A CA 1
ATOM 1553 C C . VAL A 1 200 ? -1.092 -10.031 -0.586 1.00 94.50 200 VAL A C 1
ATOM 1555 O O . VAL A 1 200 ? -0.401 -9.081 -0.937 1.00 94.50 200 VAL A O 1
ATOM 1558 N N . VAL A 1 201 ? -2.142 -9.869 0.214 1.00 92.44 201 VAL A N 1
ATOM 1559 C CA . VAL A 1 201 ? -2.471 -8.572 0.815 1.00 92.44 201 VAL A CA 1
ATOM 1560 C C . VAL A 1 201 ? -1.668 -8.412 2.113 1.00 92.44 201 VAL A C 1
ATOM 1562 O O . VAL A 1 201 ? -1.748 -9.308 2.955 1.00 92.44 201 VAL A O 1
ATOM 1565 N N . PRO A 1 202 ? -0.942 -7.294 2.313 1.00 93.88 202 PRO A N 1
ATOM 1566 C CA . PRO A 1 202 ? -0.255 -7.011 3.569 1.00 93.88 202 PRO A CA 1
ATOM 1567 C C . PRO A 1 202 ? -1.158 -7.136 4.804 1.00 93.88 202 PRO A C 1
ATOM 1569 O O . PRO A 1 202 ? -2.324 -6.725 4.793 1.00 93.88 202 PRO A O 1
ATOM 1572 N N . GLU A 1 203 ? -0.593 -7.649 5.896 1.00 92.88 203 GLU A N 1
ATOM 1573 C CA . GLU A 1 203 ? -1.321 -7.948 7.138 1.00 92.88 203 GLU A CA 1
ATOM 1574 C C . GLU A 1 203 ? -2.053 -6.722 7.702 1.00 92.88 203 GLU A C 1
ATOM 1576 O O . GLU A 1 203 ? -3.250 -6.791 7.973 1.00 92.88 203 GLU A O 1
ATOM 1581 N N . TYR A 1 204 ? -1.386 -5.566 7.767 1.00 94.31 204 TYR A N 1
ATOM 1582 C CA . TYR A 1 204 ? -1.957 -4.332 8.321 1.00 94.31 204 TYR A CA 1
ATOM 1583 C C . TYR A 1 204 ? -3.221 -3.852 7.578 1.00 94.31 204 TYR A C 1
ATOM 1585 O O . TYR A 1 204 ? -4.118 -3.264 8.184 1.00 94.31 204 TYR A O 1
ATOM 1593 N N . ILE A 1 205 ? -3.327 -4.130 6.271 1.00 94.31 205 ILE A N 1
ATOM 1594 C CA . ILE A 1 205 ? -4.520 -3.829 5.463 1.00 94.31 205 ILE A CA 1
ATOM 1595 C C . ILE A 1 205 ? -5.640 -4.810 5.810 1.00 94.31 205 ILE A C 1
ATOM 1597 O O . ILE A 1 205 ? -6.788 -4.400 5.995 1.00 94.31 205 ILE A O 1
ATOM 1601 N N . CYS A 1 206 ? -5.308 -6.099 5.926 1.00 93.06 206 CYS A N 1
ATOM 1602 C CA . CYS A 1 206 ? -6.266 -7.134 6.301 1.00 93.06 206 CYS A CA 1
ATOM 1603 C C . CYS A 1 206 ? -6.863 -6.849 7.682 1.00 93.06 206 CYS A C 1
ATOM 1605 O O . CYS A 1 206 ? -8.084 -6.829 7.833 1.00 93.06 206 CYS A O 1
ATOM 1607 N N . GLU A 1 207 ? -6.020 -6.564 8.673 1.00 93.25 207 GLU A N 1
ATOM 1608 C CA . GLU A 1 207 ? -6.450 -6.245 10.034 1.00 93.25 207 GLU A CA 1
ATOM 1609 C C . GLU A 1 207 ? -7.345 -5.003 10.086 1.00 93.25 207 GLU A C 1
ATOM 1611 O O . GLU A 1 207 ? -8.369 -5.011 10.774 1.00 93.25 207 GLU A O 1
ATOM 1616 N N . ALA A 1 208 ? -7.014 -3.957 9.323 1.00 94.94 208 ALA A N 1
ATOM 1617 C CA . ALA A 1 208 ? -7.833 -2.751 9.238 1.00 94.94 208 ALA A CA 1
ATOM 1618 C C . ALA A 1 208 ? -9.235 -3.034 8.679 1.00 94.94 208 ALA A C 1
ATOM 1620 O O . ALA A 1 208 ? -10.232 -2.570 9.243 1.00 94.94 208 ALA A O 1
ATOM 1621 N N . ILE A 1 209 ? -9.325 -3.820 7.602 1.00 94.12 209 ILE A N 1
ATOM 1622 C CA . ILE A 1 209 ? -10.604 -4.201 6.989 1.00 94.12 209 ILE A CA 1
ATOM 1623 C C . ILE A 1 209 ? -11.422 -5.070 7.949 1.00 94.12 209 ILE A C 1
ATOM 1625 O O . ILE A 1 209 ? -12.601 -4.789 8.174 1.00 94.12 209 ILE A O 1
ATOM 1629 N N . LEU A 1 210 ? -10.800 -6.084 8.559 1.00 93.00 210 LEU A N 1
ATOM 1630 C CA . LEU A 1 210 ? -11.453 -6.961 9.534 1.00 93.00 210 LEU A CA 1
ATOM 1631 C C . LEU A 1 210 ? -11.981 -6.166 10.735 1.00 93.00 210 LEU A C 1
ATOM 1633 O O . LEU A 1 210 ? -13.126 -6.363 11.154 1.00 93.00 210 LEU A O 1
ATOM 1637 N N . TRP A 1 211 ? -11.194 -5.214 11.249 1.00 94.25 211 TRP A N 1
ATOM 1638 C CA . TRP A 1 211 ? -11.628 -4.328 12.325 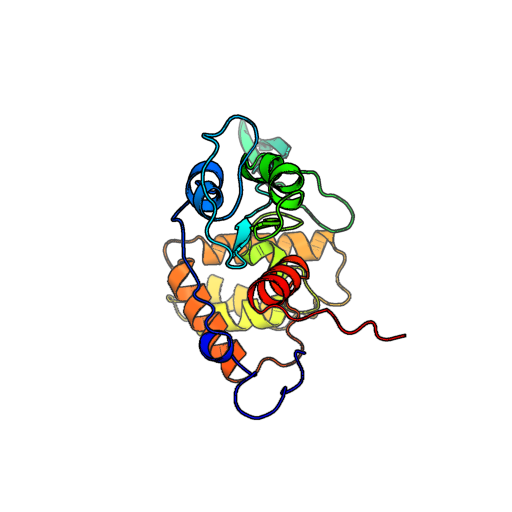1.00 94.25 211 TRP A CA 1
ATOM 1639 C C . TRP A 1 211 ? -12.870 -3.532 11.931 1.00 94.25 211 TRP A C 1
ATOM 1641 O O . TRP A 1 211 ? -13.868 -3.579 12.660 1.00 94.25 211 TRP A O 1
ATOM 1651 N N . ALA A 1 212 ? -12.817 -2.834 10.791 1.00 94.75 212 ALA A N 1
ATOM 1652 C CA . ALA A 1 212 ? -13.905 -1.993 10.296 1.00 94.75 212 ALA A CA 1
ATOM 1653 C C . ALA A 1 212 ? -15.193 -2.797 10.055 1.00 94.75 212 ALA A C 1
ATOM 1655 O O . ALA A 1 212 ? -16.272 -2.346 10.433 1.00 94.75 212 ALA A O 1
ATOM 1656 N N . CYS A 1 213 ? -15.073 -4.018 9.529 1.00 93.00 213 CYS A N 1
ATOM 1657 C CA . CYS A 1 213 ? -16.202 -4.916 9.268 1.00 93.00 213 CYS A CA 1
ATOM 1658 C C . CYS A 1 213 ? -16.704 -5.661 10.517 1.00 93.00 213 CYS A C 1
ATOM 1660 O O . CYS A 1 213 ? -17.670 -6.418 10.444 1.00 93.00 213 CYS A O 1
ATOM 1662 N N . ASN A 1 214 ? -16.057 -5.481 11.673 1.00 91.69 214 ASN A N 1
ATOM 1663 C CA . ASN A 1 214 ? -16.333 -6.256 12.882 1.00 91.69 214 ASN A CA 1
ATOM 1664 C C . ASN A 1 214 ? -16.256 -7.778 12.671 1.00 91.69 214 ASN A C 1
ATOM 1666 O O . ASN A 1 214 ? -17.074 -8.543 13.181 1.00 91.69 214 ASN A O 1
ATOM 1670 N N . ILE A 1 215 ? -15.241 -8.210 11.930 1.00 89.06 215 ILE A N 1
ATOM 1671 C CA . ILE A 1 215 ? -14.933 -9.618 11.709 1.00 89.06 215 ILE A CA 1
ATOM 1672 C C . ILE A 1 215 ? -13.772 -9.981 12.633 1.00 89.06 215 ILE A C 1
ATOM 1674 O O . ILE A 1 215 ? -12.757 -9.286 12.679 1.00 89.06 215 ILE A O 1
ATOM 1678 N N . GLN A 1 216 ? -13.927 -11.052 13.407 1.00 76.38 216 GLN A N 1
ATOM 1679 C CA . GLN A 1 216 ? -12.818 -11.601 14.181 1.00 76.38 216 GLN A CA 1
ATOM 1680 C C . GLN A 1 216 ? -11.971 -12.489 13.261 1.00 76.38 216 GLN A C 1
ATOM 1682 O O . GLN A 1 216 ? -12.556 -13.269 12.508 1.00 76.38 216 GLN A O 1
ATOM 1687 N N . PRO A 1 217 ? -10.630 -12.400 13.302 1.00 62.62 217 PRO A N 1
ATOM 1688 C CA . PRO A 1 217 ? -9.781 -13.363 12.614 1.00 62.62 217 PRO A CA 1
ATOM 1689 C C . PRO A 1 217 ? -10.119 -14.767 13.126 1.00 62.62 217 PRO A C 1
ATOM 1691 O O . PRO A 1 217 ? -10.116 -14.993 14.339 1.00 62.62 217 PRO A O 1
ATOM 1694 N N . GLU A 1 218 ? -10.441 -15.704 12.235 1.00 56.62 218 GLU A N 1
ATOM 1695 C CA . GLU A 1 218 ? -10.584 -17.101 12.640 1.00 56.62 218 GLU A CA 1
ATOM 1696 C C . GLU A 1 218 ? -9.216 -17.600 13.115 1.00 56.62 218 GLU A C 1
ATOM 1698 O O . GLU A 1 218 ? -8.252 -17.638 12.350 1.00 56.62 218 GLU A O 1
ATOM 1703 N N . ILE A 1 219 ? -9.118 -17.955 14.398 1.00 39.94 219 ILE A N 1
ATOM 1704 C CA . ILE A 1 219 ? -7.950 -18.661 14.919 1.00 39.94 219 ILE A CA 1
ATOM 1705 C C . ILE A 1 219 ? -8.005 -20.057 14.306 1.00 39.94 219 ILE A C 1
ATOM 1707 O O . ILE A 1 219 ? -8.761 -20.912 14.767 1.00 39.94 219 ILE A O 1
ATOM 1711 N N . VAL A 1 220 ? -7.230 -20.281 13.248 1.00 36.22 220 VAL A N 1
ATOM 1712 C CA . VAL A 1 220 ? -6.970 -21.632 12.753 1.00 36.22 220 VAL A CA 1
ATOM 1713 C C . VAL A 1 220 ? -6.064 -22.304 13.786 1.00 36.22 220 VAL A C 1
ATOM 1715 O O . VAL A 1 220 ? -4.855 -22.079 13.797 1.00 36.22 220 VAL A O 1
ATOM 1718 N N . THR A 1 221 ? -6.671 -23.035 14.722 1.00 32.41 221 THR A N 1
ATOM 1719 C CA . THR A 1 221 ? -5.972 -23.940 15.651 1.00 32.41 221 THR A CA 1
ATOM 1720 C C . THR A 1 221 ? -5.537 -25.218 14.962 1.00 32.41 221 THR A C 1
ATOM 1722 O O . THR A 1 221 ? -6.374 -25.760 14.202 1.00 32.41 221 THR A O 1
#

Sequence (221 aa):
MLQACGKGRDSLDDYGVSVINLNGIYFNHFMQLFCNVEGGQQGTNIPVRCAGLTDNDPPKAIEKIVDEVGKEKAVPYLPHADGFQEGNNPALRLIPLIAQSQHGRLYAGKYKTFEYDIALEGNNLSKMFKVIANNWPTKGGQVEATLEAAAELDFSEMPNFDKANYAWQLL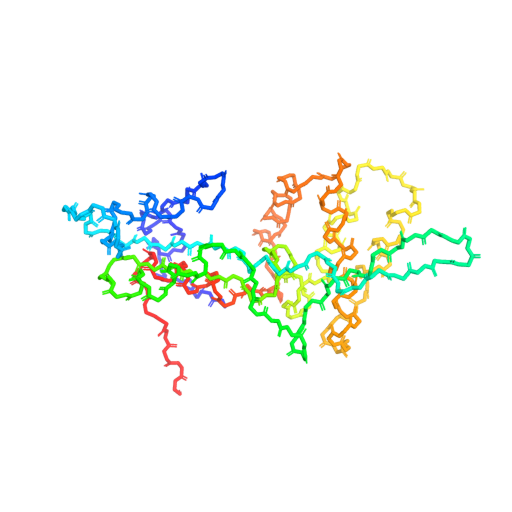QRIDSDEMGKGLYAQVLADVLREDLGDFVVPEYICEAILWACNIQPEIVT